Protein AF-0000000084985253 (afdb_homodimer)

Structure (mmCIF, N/CA/C/O backbone):
data_AF-0000000084985253-model_v1
#
loop_
_entity.id
_entity.type
_entity.pdbx_description
1 polymer 'Coat F domain protein'
#
loop_
_atom_site.group_PDB
_atom_site.id
_atom_site.type_symbol
_atom_site.label_atom_id
_atom_site.label_alt_id
_atom_site.label_comp_id
_atom_site.label_asym_id
_atom_site.label_entity_id
_atom_site.label_seq_id
_atom_site.pdbx_PDB_ins_code
_atom_site.Cartn_x
_atom_site.Cartn_y
_atom_site.Cartn_z
_atom_site.occupancy
_atom_site.B_iso_or_equiv
_atom_site.auth_seq_id
_atom_site.auth_comp_id
_atom_site.auth_asym_id
_atom_site.auth_atom_id
_atom_site.pdbx_PDB_model_num
ATOM 1 N N . MET A 1 1 ? 19.422 57.938 23.156 1 35.97 1 MET A N 1
ATOM 2 C CA . MET A 1 1 ? 18.281 57.531 22.3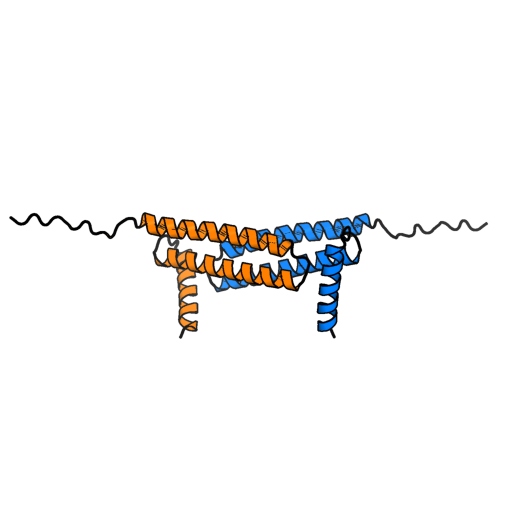44 1 35.97 1 MET A CA 1
ATOM 3 C C . MET A 1 1 ? 18.484 56.125 21.797 1 35.97 1 MET A C 1
ATOM 5 O O . MET A 1 1 ? 19.422 55.875 21.031 1 35.97 1 MET A O 1
ATOM 9 N N . GLN A 1 2 ? 18.203 55.094 22.656 1 39.53 2 GLN A N 1
ATOM 10 C CA . GLN A 1 2 ? 18.547 53.688 22.5 1 39.53 2 GLN A CA 1
ATOM 11 C C . GLN A 1 2 ? 17.844 53.094 21.281 1 39.53 2 GLN A C 1
ATOM 13 O O . GLN A 1 2 ? 16.625 53.188 21.141 1 39.53 2 GLN A O 1
ATOM 18 N N . ASN A 1 3 ? 18.453 53 20.109 1 44.59 3 ASN A N 1
ATOM 19 C CA . ASN A 1 3 ? 18.062 52.281 18.891 1 44.59 3 ASN A CA 1
ATOM 20 C C . ASN A 1 3 ? 17.625 50.875 19.188 1 44.59 3 ASN A C 1
ATOM 22 O O . ASN A 1 3 ? 18.438 50.031 19.562 1 44.59 3 ASN A O 1
ATOM 26 N N . THR A 1 4 ? 16.453 50.625 19.797 1 46.88 4 THR A N 1
ATOM 27 C CA . THR A 1 4 ? 15.836 49.312 19.922 1 46.88 4 THR A CA 1
ATOM 28 C C . THR A 1 4 ? 15.82 48.594 18.594 1 46.88 4 THR A C 1
ATOM 30 O O . THR A 1 4 ? 15.164 49.062 17.641 1 46.88 4 THR A O 1
ATOM 33 N N . ILE A 1 5 ? 16.938 48.094 18.109 1 48.19 5 ILE A N 1
ATOM 34 C CA . ILE A 1 5 ? 16.938 47.25 16.938 1 48.19 5 ILE A CA 1
ATOM 35 C C . ILE A 1 5 ? 15.844 46.188 17.078 1 48.19 5 ILE A C 1
ATOM 37 O O . ILE A 1 5 ? 15.797 45.469 18.078 1 48.19 5 ILE A O 1
ATOM 41 N N . PRO A 1 6 ? 14.648 46.469 16.547 1 52.94 6 PRO A N 1
ATOM 42 C CA . PRO A 1 6 ? 13.68 45.375 16.609 1 52.94 6 PRO A CA 1
ATOM 43 C C . PRO A 1 6 ? 14.305 44 16.359 1 52.94 6 PRO A C 1
ATOM 45 O O . PRO A 1 6 ? 15.125 43.844 15.453 1 52.94 6 PRO A O 1
ATOM 48 N N . VAL A 1 7 ? 14.648 43.25 17.375 1 47.91 7 VAL A N 1
ATOM 49 C CA . VAL A 1 7 ? 15.008 41.844 17.172 1 47.91 7 VAL A CA 1
ATOM 50 C C . VAL A 1 7 ? 14.133 41.219 16.078 1 47.91 7 VAL A C 1
ATOM 52 O O . VAL A 1 7 ? 12.906 41.375 16.109 1 47.91 7 VAL A O 1
ATOM 55 N N . PRO A 1 8 ? 14.664 41.219 14.875 1 44.72 8 PRO A N 1
ATOM 56 C CA . PRO A 1 8 ? 13.789 40.5 13.961 1 44.72 8 PRO A CA 1
ATOM 57 C C . PRO A 1 8 ? 13.188 39.25 14.609 1 44.72 8 PRO A C 1
ATOM 59 O O . PRO A 1 8 ? 13.891 38.5 15.305 1 44.72 8 PRO A O 1
ATOM 62 N N . ASN A 1 9 ? 12.039 39.344 15.305 1 39 9 ASN A N 1
ATOM 63 C CA . ASN A 1 9 ? 11.367 38.125 15.68 1 39 9 ASN A CA 1
ATOM 64 C C . ASN A 1 9 ? 11.734 36.969 14.742 1 39 9 ASN A C 1
ATOM 66 O O . ASN A 1 9 ? 11.453 37.031 13.547 1 39 9 ASN A O 1
ATOM 70 N N . ASN A 1 10 ? 12.898 36.375 14.758 1 39.44 10 ASN A N 1
ATOM 71 C CA . ASN A 1 10 ? 13.188 35.125 14.078 1 39.44 10 ASN A CA 1
ATOM 72 C C . ASN A 1 10 ? 11.953 34.219 14.008 1 39.44 10 ASN A C 1
ATOM 74 O O . ASN A 1 10 ? 11.812 33.281 14.805 1 39.44 10 ASN A O 1
ATOM 78 N N . ASN A 1 11 ? 10.727 34.625 14.43 1 42.47 11 ASN A N 1
ATOM 79 C CA . ASN A 1 11 ? 9.578 33.844 13.945 1 42.47 11 ASN A CA 1
ATOM 80 C C . ASN A 1 11 ? 9.82 33.312 12.539 1 42.47 11 ASN A C 1
ATOM 82 O O . ASN A 1 11 ? 9.547 34 11.555 1 42.47 11 ASN A O 1
ATOM 86 N N . SER A 1 12 ? 11.008 32.969 12.148 1 47.06 12 SER A N 1
ATOM 87 C CA . SER A 1 12 ? 11.5 32.469 10.875 1 47.06 12 SER A CA 1
ATOM 88 C C . SER A 1 12 ? 10.367 31.875 10.031 1 47.06 12 SER A C 1
ATOM 90 O O . SER A 1 12 ? 9.312 31.516 10.562 1 47.06 12 SER A O 1
ATOM 92 N N . MET A 1 13 ? 10.164 31.875 8.688 1 52.16 13 MET A N 1
ATOM 93 C CA . MET A 1 13 ? 9.172 31.828 7.625 1 52.16 13 MET A CA 1
ATOM 94 C C . MET A 1 13 ? 8.289 30.578 7.746 1 52.16 13 MET A C 1
ATOM 96 O O . MET A 1 13 ? 8.789 29.453 7.656 1 52.16 13 MET A O 1
ATOM 100 N N . PRO A 1 14 ? 7.156 30.625 8.555 1 58.16 14 PRO A N 1
ATOM 101 C CA . PRO A 1 14 ? 6.129 29.594 8.547 1 58.16 14 PRO A CA 1
ATOM 102 C C . PRO A 1 14 ? 6.129 28.766 7.266 1 58.16 14 PRO A C 1
ATOM 104 O O . PRO A 1 14 ? 5.844 27.562 7.297 1 58.16 14 PRO A O 1
ATOM 107 N N . PHE A 1 15 ? 6.637 29.453 6.254 1 63.34 15 PHE A N 1
ATOM 108 C CA . PHE A 1 15 ? 6.641 28.812 4.945 1 63.34 15 PHE A CA 1
ATOM 109 C C . PHE A 1 15 ? 7.668 27.688 4.895 1 63.34 15 PHE A C 1
ATOM 111 O O . PHE A 1 15 ? 7.449 26.656 4.246 1 63.34 15 PHE A O 1
ATOM 118 N N . ASP A 1 16 ? 8.734 27.953 5.852 1 83.94 16 ASP A N 1
ATOM 119 C CA . ASP A 1 16 ? 9.773 26.922 5.812 1 83.94 16 ASP A CA 1
ATOM 120 C C . ASP A 1 16 ? 9.305 25.641 6.5 1 83.94 16 ASP A C 1
ATOM 122 O O . ASP A 1 16 ? 9.508 24.547 5.98 1 83.94 16 ASP A O 1
ATOM 126 N N . ASP A 1 17 ? 8.586 25.891 7.613 1 88.62 17 ASP A N 1
ATOM 127 C CA . ASP A 1 17 ? 8.094 24.719 8.32 1 88.62 17 ASP A CA 1
ATOM 128 C C . ASP A 1 17 ? 7.039 23.984 7.492 1 88.62 17 ASP A C 1
ATOM 130 O O . ASP A 1 17 ? 7.023 22.75 7.449 1 88.62 17 ASP A O 1
ATOM 134 N N . ARG A 1 18 ? 6.215 24.812 6.91 1 89.38 18 ARG A N 1
ATOM 135 C CA . ARG A 1 18 ? 5.168 24.219 6.086 1 89.38 18 ARG A CA 1
ATOM 136 C C . ARG A 1 18 ? 5.762 23.469 4.902 1 89.38 18 ARG A C 1
ATOM 138 O O . ARG A 1 18 ? 5.305 22.375 4.559 1 89.38 18 ARG A O 1
ATOM 145 N N . GLU A 1 19 ? 6.754 24.156 4.34 1 93.5 19 GLU A N 1
ATOM 146 C CA . GLU A 1 19 ? 7.438 23.5 3.229 1 93.5 19 GLU A CA 1
ATOM 147 C C . GLU A 1 19 ? 8.109 22.203 3.68 1 93.5 19 GLU A C 1
ATOM 149 O O . GLU A 1 19 ? 8.078 21.203 2.963 1 93.5 19 GLU A O 1
ATOM 154 N N . MET A 1 20 ? 8.625 22.234 4.805 1 94.31 20 MET A N 1
ATOM 155 C CA . MET A 1 20 ? 9.297 21.047 5.34 1 94.31 20 MET A CA 1
ATOM 156 C C . MET A 1 20 ? 8.297 19.922 5.57 1 94.31 20 MET A C 1
ATOM 158 O O . MET A 1 20 ? 8.547 18.781 5.199 1 94.31 20 MET A O 1
ATOM 162 N N . LEU A 1 21 ? 7.16 20.25 6.184 1 95.19 21 LEU A N 1
ATOM 163 C CA . LEU A 1 21 ? 6.16 19.219 6.453 1 95.19 21 LEU A CA 1
ATOM 164 C C . LEU A 1 21 ? 5.52 18.734 5.16 1 95.19 21 LEU A C 1
ATOM 166 O O . LEU A 1 21 ? 5.199 17.547 5.027 1 95.19 21 LEU A O 1
ATOM 170 N N . ASN A 1 22 ? 5.465 19.625 4.184 1 94 22 ASN A N 1
ATOM 171 C CA . ASN A 1 22 ? 4.984 19.219 2.871 1 94 22 ASN A CA 1
ATOM 172 C C . ASN A 1 22 ? 5.957 18.25 2.195 1 94 22 ASN A C 1
ATOM 174 O O . ASN A 1 22 ? 5.535 17.266 1.587 1 94 22 ASN A O 1
ATOM 178 N N . ASP A 1 23 ? 7.227 18.562 2.352 1 96.38 23 ASP A N 1
ATOM 179 C CA . ASP A 1 23 ? 8.242 17.672 1.802 1 96.38 23 ASP A CA 1
ATOM 180 C C . ASP A 1 23 ? 8.188 16.297 2.482 1 96.38 23 ASP A C 1
ATOM 182 O O . ASP A 1 23 ? 8.336 15.266 1.825 1 96.38 23 ASP A O 1
ATOM 186 N N . ALA A 1 24 ? 8.008 16.312 3.738 1 96.75 24 ALA A N 1
ATOM 187 C CA . ALA A 1 24 ? 7.895 15.055 4.488 1 96.75 24 ALA A CA 1
ATOM 188 C C . ALA A 1 24 ? 6.68 14.25 4.035 1 96.75 24 ALA A C 1
ATOM 190 O O . ALA A 1 24 ? 6.77 13.039 3.85 1 96.75 24 ALA A O 1
ATOM 191 N N . LEU A 1 25 ? 5.574 14.945 3.816 1 96.5 25 LEU A N 1
ATOM 192 C CA . LEU A 1 25 ? 4.34 14.297 3.395 1 96.5 25 LEU A CA 1
ATOM 193 C C . LEU A 1 25 ? 4.508 13.656 2.018 1 96.5 25 LEU A C 1
ATOM 195 O O . LEU A 1 25 ? 4.129 12.5 1.814 1 96.5 25 LEU A O 1
ATOM 199 N N . ILE A 1 26 ? 5.133 14.352 1.083 1 96.69 26 ILE A N 1
ATOM 200 C CA . ILE A 1 26 ? 5.371 13.852 -0.267 1 96.69 26 ILE A CA 1
ATOM 201 C C . ILE A 1 26 ? 6.324 12.664 -0.218 1 96.69 26 ILE A C 1
ATOM 203 O O . ILE A 1 26 ? 6.09 11.648 -0.875 1 96.69 26 ILE A O 1
ATOM 207 N N . SER A 1 27 ? 7.344 12.812 0.604 1 97.88 27 SER A N 1
ATOM 208 C CA . SER A 1 27 ? 8.297 11.719 0.763 1 97.88 27 SER A CA 1
ATOM 209 C C . SER A 1 27 ? 7.617 10.469 1.312 1 97.88 27 SER A C 1
ATOM 211 O O . SER A 1 27 ? 7.855 9.359 0.828 1 97.88 27 SER A O 1
ATOM 213 N N . GLN A 1 28 ? 6.785 10.68 2.289 1 97.94 28 GLN A N 1
ATOM 214 C CA . GLN A 1 28 ? 6.09 9.547 2.881 1 97.94 28 GLN A CA 1
ATOM 215 C C . GLN A 1 28 ? 5.145 8.898 1.873 1 97.94 28 GLN A C 1
ATOM 217 O O . GLN A 1 28 ? 5.047 7.668 1.806 1 97.94 28 GLN A O 1
ATOM 222 N N . LYS A 1 29 ? 4.457 9.672 1.072 1 97.69 29 LYS A N 1
ATOM 223 C CA . LYS A 1 29 ? 3.609 9.125 0.014 1 97.69 29 LYS A CA 1
ATOM 224 C C . LYS A 1 29 ? 4.422 8.281 -0.961 1 97.69 29 LYS A C 1
ATOM 226 O O . LYS A 1 29 ? 3.988 7.203 -1.369 1 97.69 29 LYS A O 1
ATOM 231 N N . GLN A 1 30 ? 5.559 8.766 -1.305 1 97.69 30 GLN A N 1
ATOM 232 C CA . GLN A 1 30 ? 6.438 8.008 -2.189 1 97.69 30 GLN A CA 1
ATOM 233 C C . GLN A 1 30 ? 6.891 6.707 -1.534 1 97.69 30 GLN A C 1
ATOM 235 O O . GLN A 1 30 ? 6.898 5.652 -2.176 1 97.69 30 GLN A O 1
ATOM 240 N N . LEU A 1 31 ? 7.293 6.758 -0.298 1 98.19 31 LEU A N 1
ATOM 241 C CA . LEU A 1 31 ? 7.727 5.566 0.421 1 98.19 31 LEU A CA 1
ATOM 242 C C . LEU A 1 31 ? 6.609 4.535 0.493 1 98.19 31 LEU A C 1
ATOM 244 O O . LEU A 1 31 ? 6.848 3.338 0.309 1 98.19 31 LEU A O 1
ATOM 248 N N . THR A 1 32 ? 5.301 4.988 0.808 1 98.44 32 THR A N 1
ATOM 249 C CA . THR A 1 32 ? 4.188 4.043 0.862 1 98.44 32 THR A CA 1
ATOM 250 C C . THR A 1 32 ? 3.965 3.395 -0.5 1 98.44 32 THR A C 1
ATOM 252 O O . THR A 1 32 ? 3.672 2.199 -0.583 1 98.44 32 THR A O 1
ATOM 255 N N . SER A 1 33 ? 4.148 4.137 -1.575 1 98.25 33 SER A N 1
ATOM 256 C CA . SER A 1 33 ? 4.039 3.574 -2.916 1 98.25 33 SER A CA 1
ATOM 257 C C . SER A 1 33 ? 5.121 2.533 -3.172 1 98.25 33 SER A C 1
ATOM 259 O O . SER A 1 33 ? 4.836 1.444 -3.676 1 98.25 33 SER A O 1
ATOM 261 N N . ASP A 1 34 ? 6.359 2.867 -2.809 1 98.19 34 ASP A N 1
ATOM 262 C CA . ASP A 1 34 ? 7.484 1.958 -3.006 1 98.19 34 ASP A CA 1
ATOM 263 C C . ASP A 1 34 ? 7.289 0.663 -2.221 1 98.19 34 ASP A C 1
ATOM 265 O O . ASP A 1 34 ? 7.441 -0.431 -2.77 1 98.19 34 ASP A O 1
ATOM 269 N N . TYR A 1 35 ? 6.949 0.809 -0.994 1 98.06 35 TYR A N 1
ATOM 270 C CA . TYR A 1 35 ? 6.816 -0.381 -0.16 1 98.06 35 TYR A CA 1
ATOM 271 C C . TYR A 1 35 ? 5.578 -1.182 -0.55 1 98.06 35 TYR A C 1
ATOM 273 O O . TYR A 1 35 ? 5.57 -2.41 -0.447 1 98.06 35 TYR A O 1
ATOM 281 N N . ASN A 1 36 ? 4.484 -0.528 -1.009 1 98.56 36 ASN A N 1
ATOM 282 C CA . ASN A 1 36 ? 3.354 -1.259 -1.572 1 98.56 36 ASN A CA 1
ATOM 283 C C . ASN A 1 36 ? 3.789 -2.16 -2.725 1 98.56 36 ASN A C 1
ATOM 285 O O . ASN A 1 36 ? 3.355 -3.311 -2.816 1 98.56 36 ASN A O 1
ATOM 289 N N . ALA A 1 37 ? 4.688 -1.643 -3.623 1 97.5 37 ALA A N 1
ATOM 290 C CA . ALA A 1 37 ? 5.215 -2.428 -4.738 1 97.5 37 ALA A CA 1
ATOM 291 C C . ALA A 1 37 ? 6.043 -3.604 -4.234 1 97.5 37 ALA A C 1
ATOM 293 O O . ALA A 1 37 ? 5.945 -4.715 -4.762 1 97.5 37 ALA A O 1
ATOM 294 N N . HIS A 1 38 ? 6.836 -3.365 -3.203 1 97.25 38 HIS A N 1
ATOM 295 C CA . HIS A 1 38 ? 7.652 -4.434 -2.641 1 97.25 38 H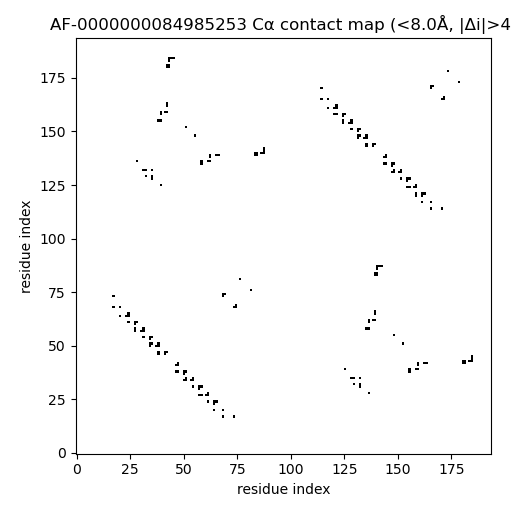IS A CA 1
ATOM 296 C C . HIS A 1 38 ? 6.785 -5.531 -2.037 1 97.25 38 HIS A C 1
ATOM 298 O O . HIS A 1 38 ? 7.098 -6.719 -2.166 1 97.25 38 HIS A O 1
ATOM 304 N N . VAL A 1 39 ? 5.719 -5.145 -1.373 1 97.62 39 VAL A N 1
ATOM 305 C CA . VAL A 1 39 ? 4.781 -6.133 -0.847 1 97.62 39 VAL A CA 1
ATOM 306 C C . VAL A 1 39 ? 4.219 -6.973 -1.992 1 97.62 39 VAL A C 1
ATOM 308 O O . VAL A 1 39 ? 4.223 -8.203 -1.926 1 97.62 39 VAL A O 1
ATOM 311 N N . ASN A 1 40 ? 3.869 -6.324 -3.07 1 96.38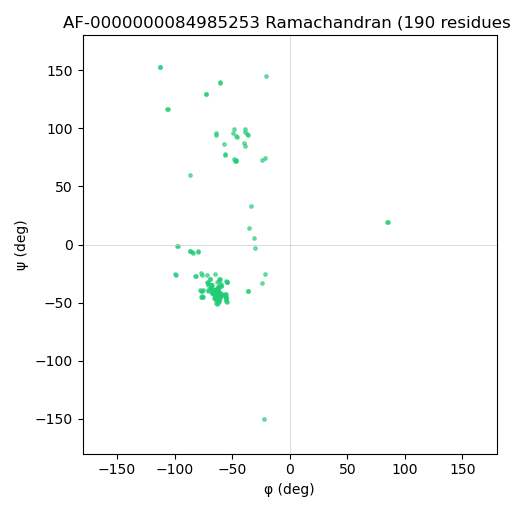 40 ASN A N 1
ATOM 312 C CA . ASN A 1 40 ? 3.305 -7.008 -4.23 1 96.38 40 ASN A CA 1
ATOM 313 C C . ASN A 1 40 ? 4.277 -8.031 -4.809 1 96.38 40 ASN A C 1
ATOM 315 O O . ASN A 1 40 ? 3.859 -9.047 -5.355 1 96.38 40 ASN A O 1
ATOM 319 N N . GLU A 1 41 ? 5.559 -7.793 -4.672 1 92.75 41 GLU A N 1
ATOM 320 C CA . GLU A 1 41 ? 6.578 -8.617 -5.312 1 92.75 41 GLU A CA 1
ATOM 321 C C . GLU A 1 41 ? 7.133 -9.664 -4.344 1 92.75 41 GLU A C 1
ATOM 323 O O . GLU A 1 41 ? 7.98 -10.469 -4.719 1 92.75 41 GLU A O 1
ATOM 328 N N . SER A 1 42 ? 6.668 -9.641 -3.16 1 92.38 42 SER A N 1
ATOM 329 C CA . SER A 1 42 ? 7.188 -10.555 -2.15 1 92.38 42 SER A CA 1
ATOM 330 C C . SER A 1 42 ? 6.719 -11.984 -2.406 1 92.38 42 SER A C 1
ATOM 332 O O . SER A 1 42 ? 5.516 -12.242 -2.469 1 92.38 42 SER A O 1
ATOM 334 N N . ALA A 1 43 ? 7.664 -12.922 -2.408 1 85.81 43 ALA A N 1
ATOM 335 C CA . ALA A 1 43 ? 7.371 -14.297 -2.824 1 85.81 43 ALA A CA 1
ATOM 336 C C . ALA A 1 43 ? 7.152 -15.203 -1.616 1 85.81 43 ALA A C 1
ATOM 338 O O . ALA A 1 43 ? 6.449 -16.203 -1.709 1 85.81 43 ALA A O 1
ATOM 339 N N . THR A 1 44 ? 7.738 -14.859 -0.461 1 87.81 44 THR A N 1
ATOM 340 C CA . THR A 1 44 ? 7.598 -15.695 0.728 1 87.81 44 THR A CA 1
ATOM 341 C C . THR A 1 44 ? 6.777 -14.977 1.798 1 87.81 44 THR A C 1
ATOM 343 O O . THR A 1 44 ? 6.777 -13.742 1.862 1 87.81 44 THR A O 1
ATOM 346 N N . PRO A 1 45 ? 6.098 -15.773 2.65 1 89.75 45 PRO A N 1
ATOM 347 C CA . PRO A 1 45 ? 5.309 -15.156 3.721 1 89.75 45 PRO A CA 1
ATOM 348 C C . PRO A 1 45 ? 6.16 -14.305 4.664 1 89.75 45 PRO A C 1
ATOM 350 O O . PRO A 1 45 ? 5.695 -13.273 5.156 1 89.75 45 PRO A O 1
ATOM 353 N N . GLU A 1 46 ? 7.344 -14.711 4.883 1 91.75 46 GLU A N 1
ATOM 354 C CA . GLU A 1 46 ? 8.219 -13.969 5.785 1 91.75 46 GLU A CA 1
ATOM 355 C C . GLU A 1 46 ? 8.523 -12.578 5.23 1 91.75 46 GLU A C 1
ATOM 357 O O . GLU A 1 46 ? 8.398 -11.578 5.941 1 91.75 46 GLU A O 1
ATOM 362 N N . VAL A 1 47 ? 8.945 -12.539 3.939 1 93.38 47 VAL A N 1
ATOM 363 C CA . VAL A 1 47 ? 9.281 -11.273 3.287 1 93.38 47 VAL A CA 1
ATOM 364 C C . VAL A 1 47 ? 8.023 -10.43 3.127 1 93.38 47 VAL A C 1
ATOM 366 O O . VAL A 1 47 ? 8.055 -9.219 3.365 1 93.38 47 VAL A O 1
ATOM 369 N N . LEU A 1 48 ? 6.934 -11.109 2.764 1 94.44 48 LEU A N 1
ATOM 370 C CA . LEU A 1 48 ? 5.645 -10.438 2.648 1 94.44 48 LEU A CA 1
ATOM 371 C C . LEU A 1 48 ? 5.281 -9.727 3.949 1 94.44 48 LEU A C 1
ATOM 373 O O . LEU A 1 48 ? 5 -8.523 3.951 1 94.44 48 LEU A O 1
ATOM 377 N N . ASN A 1 49 ? 5.391 -10.391 5 1 95.94 49 ASN A N 1
ATOM 378 C CA . ASN A 1 49 ? 4.992 -9.852 6.297 1 95.94 49 ASN A CA 1
ATOM 379 C C . ASN A 1 49 ? 5.914 -8.719 6.738 1 95.94 49 ASN A C 1
ATOM 381 O O . ASN A 1 49 ? 5.465 -7.746 7.344 1 95.94 49 ASN A O 1
ATOM 385 N N . GLU A 1 50 ? 7.176 -8.844 6.461 1 97.44 50 GLU A N 1
ATOM 386 C CA . GLU A 1 50 ? 8.125 -7.789 6.809 1 97.44 50 GLU A CA 1
ATOM 387 C C . GLU A 1 50 ? 7.809 -6.492 6.074 1 97.44 50 GLU A C 1
ATOM 389 O O . GLU A 1 50 ? 7.719 -5.43 6.691 1 97.44 50 GLU A O 1
ATOM 394 N N . PHE A 1 51 ? 7.625 -6.625 4.777 1 97.62 51 PHE A N 1
ATOM 395 C CA . PHE A 1 51 ? 7.348 -5.43 3.994 1 97.62 51 PHE A CA 1
ATOM 396 C C . PHE A 1 51 ? 5.977 -4.859 4.34 1 97.62 51 PHE A C 1
ATOM 398 O O . PHE A 1 51 ? 5.781 -3.645 4.332 1 97.62 51 PHE A O 1
ATOM 405 N N . MET A 1 52 ? 5.016 -5.738 4.633 1 98.06 52 MET A N 1
ATOM 406 C CA . MET A 1 52 ? 3.707 -5.258 5.062 1 98.06 52 MET A CA 1
ATOM 407 C C . MET A 1 52 ? 3.82 -4.461 6.355 1 98.06 52 MET A C 1
ATOM 409 O O . MET A 1 52 ? 3.162 -3.43 6.516 1 98.06 52 MET A O 1
ATOM 413 N N . ALA A 1 53 ? 4.613 -4.891 7.27 1 97.94 53 ALA A N 1
ATOM 414 C CA . ALA A 1 53 ? 4.824 -4.176 8.523 1 97.94 53 ALA A CA 1
ATOM 415 C C . ALA A 1 53 ? 5.438 -2.801 8.273 1 97.94 53 ALA A C 1
ATOM 417 O O . ALA A 1 53 ? 5 -1.806 8.859 1 97.94 53 ALA A O 1
ATOM 418 N N . ILE A 1 54 ? 6.434 -2.75 7.398 1 98.44 54 ILE A N 1
ATOM 419 C CA . ILE A 1 54 ? 7.09 -1.489 7.07 1 98.44 54 ILE A CA 1
ATOM 420 C C . ILE A 1 54 ? 6.098 -0.554 6.383 1 98.44 54 ILE A C 1
ATOM 422 O O . ILE A 1 54 ? 6.02 0.632 6.715 1 98.44 54 ILE A O 1
ATOM 426 N N . LEU A 1 55 ? 5.32 -1.087 5.406 1 98.56 55 LEU A N 1
ATOM 427 C CA . LEU A 1 55 ? 4.297 -0.303 4.719 1 98.56 55 LEU A CA 1
ATOM 428 C C . LEU A 1 55 ? 3.316 0.305 5.715 1 98.56 55 LEU A C 1
ATOM 430 O O . LEU A 1 55 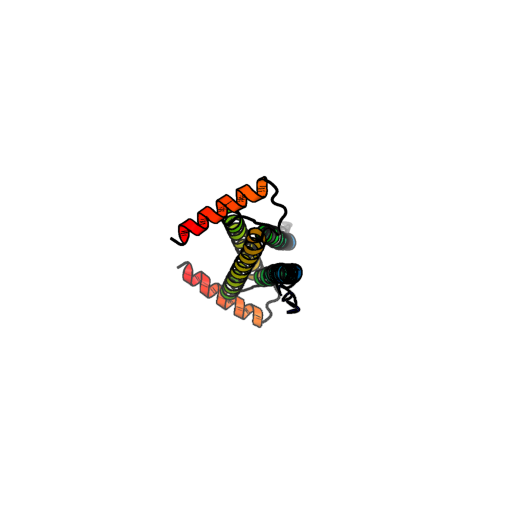? 3.01 1.497 5.641 1 98.56 55 LEU A O 1
ATOM 434 N N . ASN A 1 56 ? 2.857 -0.489 6.68 1 98.25 56 ASN A N 1
ATOM 435 C CA . ASN A 1 56 ? 1.933 -0.007 7.699 1 98.25 56 ASN A CA 1
ATOM 436 C C . ASN A 1 56 ? 2.561 1.095 8.547 1 98.25 56 ASN A C 1
ATOM 438 O O . ASN A 1 56 ? 1.902 2.084 8.875 1 98.25 56 ASN A O 1
ATOM 442 N N . GLU A 1 57 ? 3.822 0.937 8.875 1 98.31 57 GLU A N 1
ATOM 443 C CA . GLU A 1 57 ? 4.539 1.955 9.641 1 98.31 57 GLU A CA 1
ATOM 444 C C . GLU A 1 57 ? 4.633 3.264 8.859 1 98.31 57 GLU A C 1
ATOM 446 O O . GLU A 1 57 ? 4.414 4.34 9.414 1 98.31 57 GLU A O 1
ATOM 451 N N . GLU A 1 58 ? 4.965 3.141 7.57 1 98.5 58 GLU A N 1
ATOM 452 C CA . GLU A 1 58 ? 5.074 4.336 6.738 1 98.5 58 GLU A CA 1
ATOM 453 C C . GLU A 1 58 ? 3.732 5.055 6.633 1 98.5 58 GLU A C 1
ATOM 455 O O . GLU A 1 58 ? 3.684 6.289 6.625 1 98.5 58 GLU A O 1
ATOM 460 N N . HIS A 1 59 ? 2.611 4.312 6.551 1 98.06 59 HIS A N 1
ATOM 461 C CA . HIS A 1 59 ? 1.287 4.922 6.523 1 98.06 59 HIS A CA 1
ATOM 462 C C . HIS A 1 59 ? 0.989 5.652 7.828 1 98.06 59 HIS A C 1
ATOM 464 O O . HIS A 1 59 ? 0.416 6.742 7.816 1 98.06 59 HIS A O 1
ATOM 470 N N . GLN A 1 60 ? 1.423 5.07 8.961 1 97.56 60 GLN A N 1
ATOM 471 C CA . GLN A 1 60 ? 1.213 5.719 10.25 1 97.56 60 GLN A CA 1
ATOM 472 C C . GLN A 1 60 ? 2.01 7.02 10.352 1 97.56 60 GLN A C 1
ATOM 474 O O . GLN A 1 60 ? 1.494 8.031 10.82 1 97.56 60 GLN A O 1
ATOM 479 N N . ILE A 1 61 ? 3.264 7 9.883 1 97.88 61 ILE A N 1
ATOM 480 C CA . ILE A 1 61 ? 4.098 8.195 9.906 1 97.88 61 ILE A CA 1
ATOM 481 C C . ILE A 1 61 ? 3.48 9.273 9.016 1 97.88 61 ILE A C 1
ATOM 483 O O . ILE A 1 61 ? 3.418 10.445 9.398 1 97.88 61 ILE A O 1
ATOM 487 N N . GLN A 1 62 ? 3.012 8.867 7.812 1 97.44 62 GLN A N 1
ATOM 488 C CA . GLN A 1 62 ? 2.338 9.797 6.906 1 97.44 62 GLN A CA 1
ATOM 489 C C . GLN A 1 62 ? 1.137 10.453 7.582 1 97.44 62 GLN A C 1
ATOM 491 O O . GLN A 1 62 ? 0.952 11.664 7.492 1 97.44 62 GLN A O 1
ATOM 496 N N . HIS A 1 63 ? 0.369 9.695 8.266 1 96.25 63 HIS A N 1
ATOM 497 C CA . HIS A 1 63 ? -0.818 10.203 8.938 1 96.25 63 HIS A CA 1
ATOM 498 C C . HIS A 1 63 ? -0.442 11.172 10.055 1 96.25 63 HIS A C 1
ATOM 500 O O . HIS A 1 63 ? -1.089 12.203 10.234 1 96.25 63 HIS A O 1
ATOM 506 N N . ASP A 1 64 ? 0.598 10.875 10.789 1 96.19 64 ASP A N 1
ATOM 507 C CA . ASP A 1 64 ? 1.076 11.75 11.852 1 96.19 64 ASP A CA 1
ATOM 508 C C . ASP A 1 64 ? 1.508 13.109 11.305 1 96.19 64 ASP A C 1
ATOM 510 O O . ASP A 1 64 ? 1.226 14.141 11.906 1 96.19 64 ASP A O 1
ATOM 514 N N . VAL A 1 65 ? 2.236 13.07 10.172 1 95.88 65 VAL A N 1
ATOM 515 C CA . VAL A 1 65 ? 2.662 14.305 9.516 1 95.88 65 VAL A CA 1
ATOM 516 C C . VAL A 1 65 ? 1.44 15.117 9.102 1 95.88 65 VAL A C 1
ATOM 518 O O . VAL A 1 65 ? 1.382 16.328 9.336 1 95.88 65 VAL A O 1
ATOM 521 N N . PHE A 1 66 ? 0.473 14.43 8.547 1 93.88 66 PHE A N 1
ATOM 522 C CA . PHE A 1 66 ? -0.76 15.078 8.117 1 93.88 66 PHE A CA 1
ATOM 523 C C . PHE A 1 66 ? -1.47 15.734 9.297 1 93.88 66 PHE A C 1
ATOM 525 O O . PHE A 1 66 ? -1.873 16.891 9.219 1 93.88 66 PHE A O 1
ATOM 532 N N . LEU A 1 67 ? -1.59 15.062 10.406 1 92.12 67 LEU A N 1
ATOM 533 C CA . LEU A 1 67 ? -2.26 15.578 11.602 1 92.12 67 LEU A CA 1
ATOM 534 C C . LEU A 1 67 ? -1.527 16.797 12.148 1 92.12 67 LEU A C 1
ATOM 536 O O . LEU A 1 67 ? -2.158 17.734 12.633 1 92.12 67 LEU A O 1
ATOM 540 N N . GLU A 1 68 ? -0.217 16.75 12.102 1 93.31 68 GLU A N 1
ATOM 541 C CA . GLU A 1 68 ? 0.569 17.891 12.539 1 93.31 68 GLU A CA 1
ATOM 542 C C . GLU A 1 68 ? 0.267 19.125 11.695 1 93.31 68 GLU A C 1
ATOM 544 O O . GLU A 1 68 ? 0.121 20.234 12.227 1 93.31 68 GLU A O 1
ATOM 549 N N . MET A 1 69 ? 0.154 18.984 10.398 1 92.88 69 MET A N 1
ATOM 550 C CA . MET A 1 69 ? -0.152 20.078 9.5 1 92.88 69 MET A CA 1
ATOM 551 C C . MET A 1 69 ? -1.56 20.609 9.75 1 92.88 69 MET A C 1
ATOM 553 O O . MET A 1 69 ? -1.783 21.828 9.727 1 92.88 69 MET A O 1
ATOM 557 N N . GLN A 1 70 ? -2.438 19.672 10 1 87.56 70 GLN A N 1
ATOM 558 C CA . GLN A 1 70 ? -3.801 20.078 10.336 1 87.56 70 GLN A CA 1
ATOM 559 C C . GLN A 1 70 ? -3.836 20.891 11.625 1 87.56 70 GLN A C 1
ATOM 561 O O . GLN A 1 70 ? -4.512 21.906 11.695 1 87.56 70 GLN A O 1
ATOM 566 N N . LYS A 1 71 ? -3.182 20.375 12.609 1 88.69 71 LYS A N 1
ATOM 567 C CA . LYS A 1 71 ? -3.098 21.047 13.914 1 88.69 71 LYS A CA 1
ATOM 568 C C . LYS A 1 71 ? -2.57 22.469 13.773 1 88.69 71 LYS A C 1
ATOM 570 O O . LYS A 1 71 ? -2.994 23.359 14.5 1 88.69 71 LYS A O 1
ATOM 575 N N . ARG A 1 72 ? -1.728 22.703 12.828 1 89 72 ARG A N 1
ATOM 576 C CA . ARG A 1 72 ? -1.109 24 12.609 1 89 72 ARG A CA 1
ATOM 577 C C . ARG A 1 72 ? -1.991 24.891 11.734 1 89 72 ARG A C 1
ATOM 579 O O . ARG A 1 72 ? -1.632 26.031 11.43 1 89 72 ARG A O 1
ATOM 586 N N . GLY A 1 73 ? -3.057 24.359 11.234 1 86.75 73 GLY A N 1
ATOM 587 C CA . GLY A 1 73 ? -4.055 25.141 10.531 1 86.75 73 GLY A CA 1
ATOM 588 C C . GLY A 1 73 ? -3.725 25.344 9.062 1 86.75 73 GLY A C 1
ATOM 589 O O . GLY A 1 73 ? -4.168 26.312 8.445 1 86.75 73 GLY A O 1
ATOM 590 N N . TRP A 1 74 ? -2.881 24.562 8.492 1 84.25 74 TRP A N 1
ATOM 591 C CA . TRP A 1 74 ? -2.406 24.766 7.129 1 84.25 74 TRP A CA 1
ATOM 592 C C . TRP A 1 74 ? -3.377 24.156 6.121 1 84.25 74 TRP A C 1
ATOM 594 O O . TRP A 1 74 ? -3.158 24.25 4.91 1 84.25 74 TRP A O 1
ATOM 604 N N . TYR A 1 75 ? -4.383 23.438 6.633 1 79.56 75 TYR A N 1
ATOM 605 C CA . TYR A 1 75 ? -5.41 22.906 5.746 1 79.56 75 TYR A CA 1
ATOM 606 C C . TYR A 1 75 ? -6.711 23.688 5.891 1 79.56 75 TYR A C 1
ATOM 608 O O . TYR A 1 75 ? -7.043 24.156 6.984 1 79.56 75 TYR A O 1
ATOM 616 N N . GLN A 1 76 ? -7.172 24.391 4.793 1 66.88 76 GLN A N 1
ATOM 617 C CA . GLN A 1 76 ? -8.438 25.125 4.82 1 66.88 76 GLN A CA 1
ATOM 618 C C . GLN A 1 76 ? -9.562 24.266 5.371 1 66.88 76 GLN A C 1
ATOM 620 O O . GLN A 1 76 ? -9.734 23.109 4.945 1 66.88 76 GLN A O 1
ATOM 625 N N . THR A 1 77 ? -9.977 24.375 6.648 1 58.47 77 THR A N 1
ATOM 626 C CA . THR A 1 77 ? -10.984 23.641 7.414 1 58.47 77 THR A CA 1
ATOM 627 C C . THR A 1 77 ? -12.344 23.719 6.73 1 58.47 77 THR A C 1
ATOM 629 O O . THR A 1 77 ? -12.812 24.797 6.387 1 58.47 77 THR A O 1
ATOM 632 N N . THR A 1 78 ? -12.484 22.922 5.668 1 57.41 78 THR A N 1
ATOM 633 C CA . THR A 1 78 ? -13.922 22.859 5.426 1 57.41 78 THR A CA 1
ATOM 634 C C . THR A 1 78 ? -14.648 22.266 6.625 1 57.41 78 THR A C 1
ATOM 636 O O . THR A 1 78 ? -14.055 21.547 7.426 1 57.41 78 THR A O 1
ATOM 639 N N . PRO A 1 79 ? -15.805 22.844 6.984 1 56.44 79 PRO A N 1
ATOM 640 C CA . PRO A 1 79 ? -16.562 22.344 8.133 1 56.44 79 PRO A CA 1
ATOM 641 C C . PRO A 1 79 ? -16.5 20.828 8.273 1 56.44 79 PRO A C 1
ATOM 643 O O . PRO A 1 79 ? -16.469 20.297 9.391 1 56.44 79 PRO A O 1
ATOM 646 N N . ALA A 1 80 ? -16.578 20.25 7.203 1 56.69 80 ALA A N 1
ATOM 647 C CA . ALA A 1 80 ? -16.625 18.797 7.207 1 56.69 80 ALA A CA 1
ATOM 648 C C . ALA A 1 80 ? -15.297 18.203 7.664 1 56.69 80 ALA A C 1
ATOM 650 O O . ALA A 1 80 ? -15.266 17.203 8.391 1 56.69 80 ALA A O 1
ATOM 651 N N . GLU A 1 81 ? -14.203 18.766 7.363 1 57.16 81 GLU A N 1
ATOM 652 C CA . GLU A 1 81 ? -12.859 18.344 7.766 1 57.16 81 GLU A CA 1
ATOM 653 C C . GLU A 1 81 ? -12.625 18.594 9.25 1 57.16 81 GLU A C 1
ATOM 655 O O . GLU A 1 81 ? -12.008 17.781 9.938 1 57.16 81 GLU A O 1
ATOM 660 N N . GLN A 1 82 ? -13.133 19.703 9.68 1 56.62 82 GLN A N 1
ATOM 661 C CA . GLN A 1 82 ? -12.992 20.062 11.086 1 56.62 82 GLN A CA 1
ATOM 662 C C . GLN A 1 82 ? -13.711 19.047 11.977 1 56.62 82 GLN A C 1
ATOM 664 O O . GLN A 1 82 ? -13.211 18.672 13.039 1 56.62 82 GLN A O 1
ATOM 669 N N . THR A 1 83 ? -14.797 18.672 11.531 1 58.06 83 THR A N 1
ATOM 670 C CA . THR A 1 83 ? -15.562 17.719 12.328 1 58.06 83 THR A CA 1
ATOM 671 C C . THR A 1 83 ? -14.82 16.391 12.422 1 58.06 83 THR A C 1
ATOM 673 O O . THR A 1 83 ? -14.773 15.773 13.492 1 58.06 83 THR A O 1
ATOM 676 N N . LYS A 1 84 ? -14.281 16.031 11.391 1 58.59 84 LYS A N 1
ATOM 677 C CA . LYS A 1 84 ? -13.562 14.758 11.352 1 58.59 84 LYS A CA 1
ATOM 678 C C . LYS A 1 84 ? -12.305 14.812 12.203 1 58.59 84 LYS A C 1
ATOM 680 O O . LYS A 1 84 ? -11.961 13.844 12.891 1 58.59 84 LYS A O 1
ATOM 685 N N . ILE A 1 85 ? -11.633 15.859 12.227 1 58.22 85 ILE A N 1
ATOM 686 C CA . ILE A 1 85 ? -10.43 16.094 13.023 1 58.22 85 ILE A CA 1
ATOM 687 C C . ILE A 1 85 ? -10.781 16.062 14.508 1 58.22 85 ILE A C 1
ATOM 689 O O . ILE A 1 85 ? -10.07 15.438 15.305 1 58.22 85 ILE A O 1
ATOM 693 N N . ASN A 1 86 ? -11.773 16.719 14.82 1 59.16 86 ASN A N 1
ATOM 694 C CA . ASN A 1 86 ? -12.211 16.75 16.219 1 59.16 86 ASN A CA 1
ATOM 695 C C . ASN A 1 86 ? -12.578 15.367 16.719 1 59.16 86 ASN A C 1
ATOM 697 O O . ASN A 1 86 ? -12.281 15.016 17.859 1 59.16 86 ASN A O 1
ATOM 701 N N . GLU A 1 87 ? -13.102 14.617 15.922 1 60.03 87 GLU A N 1
ATOM 702 C CA . GLU A 1 87 ? -13.484 13.258 16.312 1 60.03 87 GLU A CA 1
ATOM 703 C C . GLU A 1 87 ? -12.258 12.375 16.5 1 60.03 87 GLU A C 1
ATOM 705 O O . GLU A 1 87 ? -12.219 11.555 17.422 1 60.03 87 GLU A O 1
ATOM 710 N N . THR A 1 88 ? -11.281 12.617 15.711 1 57.28 88 THR A N 1
ATOM 711 C CA . THR A 1 88 ? -10.062 11.812 15.773 1 57.28 88 THR A CA 1
ATOM 712 C C . THR A 1 88 ? -9.227 12.195 16.984 1 57.28 88 THR A C 1
ATOM 714 O O . THR A 1 88 ? -8.68 11.328 17.672 1 57.28 88 THR A O 1
ATOM 717 N N . LYS A 1 89 ? -9.062 13.508 17.234 1 58.5 89 LYS A N 1
ATOM 718 C CA . LYS A 1 89 ? -8.344 14.008 18.406 1 58.5 89 LYS A CA 1
ATOM 719 C C . LYS A 1 89 ? -8.938 13.453 19.703 1 58.5 89 LYS A C 1
ATOM 721 O O . LYS A 1 89 ? -8.211 13.07 20.609 1 58.5 89 LYS A O 1
ATOM 726 N N . ASN A 1 90 ? -10.141 13.492 19.766 1 58.03 90 ASN A N 1
ATOM 727 C CA . ASN A 1 90 ? -10.812 12.984 20.953 1 58.03 90 ASN A CA 1
ATOM 728 C C . ASN A 1 90 ? -10.578 11.492 21.141 1 58.03 90 ASN A C 1
ATOM 730 O O . ASN A 1 90 ? -10.422 11.016 22.266 1 58.03 90 ASN A O 1
ATOM 734 N N . LYS A 1 91 ? -10.477 10.961 20.156 1 55.19 91 LYS A N 1
ATOM 735 C CA . LYS A 1 91 ? -10.289 9.516 20.266 1 55.19 91 LYS A CA 1
ATOM 736 C C . LYS A 1 91 ? -8.859 9.172 20.672 1 55.19 91 LYS A C 1
ATOM 738 O O . LYS A 1 91 ? -8.633 8.227 21.422 1 55.19 91 LYS A O 1
ATOM 743 N N . PHE A 1 92 ? -7.852 9.789 20.219 1 52.53 92 PHE A N 1
ATOM 744 C CA . PHE A 1 92 ? -6.469 9.555 20.609 1 52.53 92 PHE A CA 1
ATOM 745 C C . PHE A 1 92 ? -6.184 10.156 21.969 1 52.53 92 PHE A C 1
ATOM 747 O O . PHE A 1 92 ? -5.395 9.609 22.75 1 52.53 92 PHE A O 1
ATOM 754 N N . SER A 1 93 ? -6.594 11.25 22.156 1 51.75 93 SER A N 1
ATOM 755 C CA . SER A 1 93 ? -6.418 11.828 23.484 1 51.75 93 SER A CA 1
ATOM 756 C C . SER A 1 93 ? -6.988 10.914 24.562 1 51.75 93 SER A C 1
ATOM 758 O O . SER A 1 93 ? -6.48 10.867 25.688 1 51.75 93 SER A O 1
ATOM 760 N N . GLY A 1 94 ? -8 10.242 24.188 1 51.56 94 GLY A N 1
ATOM 761 C CA . GLY A 1 94 ? -8.57 9.359 25.188 1 51.56 94 GLY A CA 1
ATOM 762 C C . GLY A 1 94 ? -7.758 8.094 25.391 1 51.56 94 GLY A C 1
ATOM 763 O O . GLY A 1 94 ? -7.879 7.43 26.422 1 51.56 94 GLY A O 1
ATOM 764 N N . GLN A 1 95 ? -7.062 7.734 24.375 1 47 95 GLN A N 1
ATOM 765 C CA . GLN A 1 95 ? -6.262 6.523 24.547 1 47 95 GLN A CA 1
ATOM 766 C C . GLN A 1 95 ? -4.949 6.832 25.266 1 47 95 GLN A C 1
ATOM 768 O O . GLN A 1 95 ? -4.312 5.938 25.812 1 47 95 GLN A O 1
ATOM 773 N N . GLN A 1 96 ? -4.453 7.953 25.172 1 45.41 96 GLN A N 1
ATOM 774 C CA . GLN A 1 96 ? -3.215 8.273 25.875 1 45.41 96 GLN A CA 1
ATOM 775 C C . GLN A 1 96 ? -3.48 8.586 27.344 1 45.41 96 GLN A C 1
ATOM 777 O O . GLN A 1 96 ? -2.545 8.68 28.141 1 45.41 96 GLN A O 1
ATOM 782 N N . GLN A 1 97 ? -4.707 8.633 27.719 1 39.47 97 GLN A N 1
ATOM 783 C CA . GLN A 1 97 ? -4.836 8.672 29.172 1 39.47 97 GLN A CA 1
ATOM 784 C C . GLN A 1 97 ? -4.902 7.262 29.75 1 39.47 97 GLN A C 1
ATOM 786 O O . GLN A 1 97 ? -5.449 6.352 29.125 1 39.47 97 GLN A O 1
ATOM 791 N N . MET B 1 1 ? -14.812 -52.125 -36.906 1 36.28 1 MET B N 1
ATOM 792 C CA . MET B 1 1 ? -13.586 -51.406 -36.625 1 36.28 1 MET B CA 1
ATOM 793 C C . MET B 1 1 ? -13.883 -50.062 -35.938 1 36.28 1 MET B C 1
ATOM 795 O O . MET B 1 1 ? -14.586 -49.219 -36.5 1 36.28 1 MET B O 1
ATOM 799 N N . GLN B 1 2 ? -14.039 -50.125 -34.562 1 39.88 2 GLN B N 1
ATOM 800 C CA . GLN B 1 2 ? -14.586 -49.094 -33.688 1 39.88 2 GLN B CA 1
ATOM 801 C C . GLN B 1 2 ? -13.711 -47.844 -33.688 1 39.88 2 GLN B C 1
ATOM 803 O O . GLN B 1 2 ? -12.5 -47.938 -33.438 1 39.88 2 GLN B O 1
ATOM 808 N N . ASN B 1 3 ? -13.977 -46.844 -34.5 1 45.31 3 ASN B N 1
ATOM 809 C CA . ASN B 1 3 ? -13.391 -45.5 -34.531 1 45.31 3 ASN B CA 1
ATOM 810 C C . ASN B 1 3 ? -13.336 -44.875 -33.156 1 45.31 3 ASN B C 1
ATOM 812 O O . ASN B 1 3 ? -14.367 -44.531 -32.562 1 45.31 3 ASN B O 1
ATOM 816 N N . THR B 1 4 ? -12.445 -45.344 -32.25 1 46.03 4 THR B N 1
ATOM 817 C CA . THR B 1 4 ? -12.141 -44.688 -30.984 1 46.03 4 THR B CA 1
ATOM 818 C C . THR B 1 4 ? -11.906 -43.188 -31.188 1 46.03 4 THR B C 1
ATOM 820 O O . THR B 1 4 ? -10.945 -42.781 -31.844 1 46.03 4 THR B O 1
ATOM 823 N N . ILE B 1 5 ? -12.945 -42.438 -31.438 1 47.78 5 ILE B N 1
ATOM 824 C CA . ILE B 1 5 ? -12.805 -40.969 -31.438 1 47.78 5 ILE B CA 1
ATOM 825 C C . ILE B 1 5 ? -12.016 -40.531 -30.203 1 47.78 5 ILE B C 1
ATOM 827 O O . ILE B 1 5 ? -12.375 -40.875 -29.078 1 47.78 5 ILE B O 1
ATOM 831 N N . PRO B 1 6 ? -10.688 -40.406 -30.328 1 52.28 6 PRO B N 1
ATOM 832 C CA . PRO B 1 6 ? -9.992 -39.906 -29.141 1 52.28 6 PRO B CA 1
ATOM 833 C C . PRO B 1 6 ? -10.789 -38.812 -28.422 1 52.28 6 PRO B C 1
ATOM 835 O O . PRO B 1 6 ? -11.438 -37.969 -29.062 1 52.28 6 PRO B O 1
ATOM 838 N N . VAL B 1 7 ? -11.508 -39.125 -27.359 1 47.38 7 VAL B N 1
ATOM 839 C CA . VAL B 1 7 ? -12.07 -38.094 -26.484 1 47.38 7 VAL B CA 1
ATOM 840 C C . VAL B 1 7 ? -11.102 -36.938 -26.375 1 47.38 7 VAL B C 1
ATOM 842 O O . VAL B 1 7 ? -9.914 -37.125 -26.125 1 47.38 7 VAL B O 1
ATOM 845 N N . PRO B 1 8 ? -11.312 -35.938 -27.219 1 44.31 8 PRO B N 1
ATOM 846 C CA . PRO B 1 8 ? -10.414 -34.844 -26.891 1 44.31 8 PRO B CA 1
ATOM 847 C C . PRO B 1 8 ? -10.227 -34.625 -25.391 1 44.31 8 PRO B C 1
ATOM 849 O O . PRO B 1 8 ? -11.203 -34.688 -24.641 1 44.31 8 PRO B O 1
ATOM 852 N N . ASN B 1 9 ? -9.289 -35.375 -24.766 1 38.62 9 ASN B N 1
ATOM 853 C CA . ASN B 1 9 ? -8.961 -35 -23.391 1 38.62 9 ASN B CA 1
ATOM 854 C C . ASN B 1 9 ? -9.344 -33.562 -23.094 1 38.62 9 ASN B C 1
ATOM 856 O O . ASN B 1 9 ? -8.82 -32.625 -23.719 1 38.62 9 ASN B O 1
ATOM 860 N N . ASN B 1 10 ? -10.57 -33.156 -22.906 1 39.44 10 ASN B N 1
ATOM 861 C CA . ASN B 1 10 ? -10.977 -31.875 -22.359 1 39.44 10 ASN B CA 1
ATOM 862 C C . ASN B 1 10 ? -9.953 -31.328 -21.359 1 39.44 10 ASN B C 1
ATOM 864 O O . ASN B 1 10 ? -10.25 -31.203 -20.172 1 39.44 10 ASN B O 1
ATOM 868 N N . ASN B 1 11 ? -8.859 -32.062 -21.031 1 41.78 11 ASN B N 1
ATOM 869 C CA . ASN B 1 11 ? -7.789 -31.312 -20.375 1 41.78 11 ASN B CA 1
ATOM 870 C C . ASN B 1 11 ? -7.676 -29.891 -20.922 1 41.78 11 ASN B C 1
ATOM 872 O O . ASN B 1 11 ? -6.836 -29.625 -21.781 1 41.78 11 ASN B O 1
ATOM 876 N N . SER B 1 12 ? -8.602 -29.406 -21.625 1 46.16 12 SER B N 1
ATOM 877 C CA . SER B 1 12 ? -8.766 -28.188 -22.406 1 46.16 12 SER B CA 1
ATOM 878 C C . SER B 1 12 ? -7.82 -27.094 -21.938 1 46.16 12 SER B C 1
ATOM 880 O O . SER B 1 12 ? -7.227 -27.203 -20.859 1 46.16 12 SER B O 1
ATOM 882 N N . MET B 1 13 ? -7.977 -25.5 -21.953 1 49.88 13 MET B N 1
ATOM 883 C CA . MET B 1 13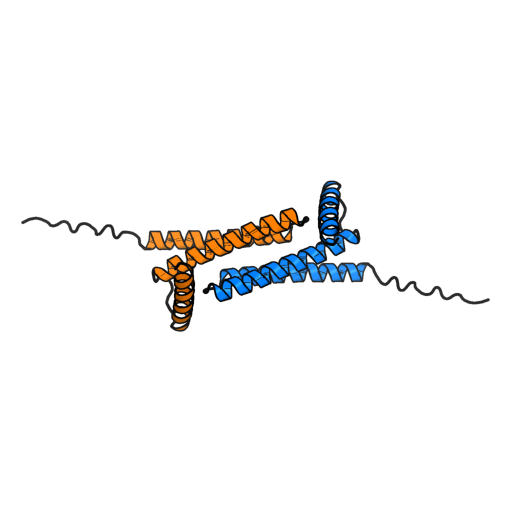 ? -7.168 -24.328 -22.234 1 49.88 13 MET B CA 1
ATOM 884 C C . MET B 1 13 ? -6.395 -23.891 -21 1 49.88 13 MET B C 1
ATOM 886 O O . MET B 1 13 ? -6.969 -23.312 -20.062 1 49.88 13 MET B O 1
ATOM 890 N N . PRO B 1 14 ? -5.488 -24.812 -20.438 1 58.03 14 PRO B N 1
ATOM 891 C CA . PRO B 1 14 ? -4.57 -24.328 -19.391 1 58.03 14 PRO B CA 1
ATOM 892 C C . PRO B 1 14 ? -4.332 -22.828 -19.469 1 58.03 14 PRO B C 1
ATOM 894 O O . PRO B 1 14 ? -4.184 -22.172 -18.422 1 58.03 14 PRO B O 1
ATOM 897 N N . PHE B 1 15 ? -4.371 -22.453 -20.734 1 63.34 15 PHE B N 1
ATOM 898 C CA . PHE B 1 15 ? -4.125 -21.031 -20.984 1 63.34 15 PHE B CA 1
ATOM 899 C C . PHE B 1 15 ? -5.234 -20.172 -20.375 1 63.34 15 PHE B C 1
ATOM 901 O O . PHE B 1 15 ? -4.984 -19.062 -19.906 1 63.34 15 PHE B O 1
ATOM 908 N N . ASP B 1 16 ? -6.445 -21.016 -20.281 1 83.69 16 ASP B N 1
ATOM 909 C CA . ASP B 1 16 ? -7.559 -20.234 -19.75 1 83.69 16 ASP B CA 1
ATOM 910 C C . ASP B 1 16 ? -7.418 -20.031 -18.25 1 83.69 16 ASP B C 1
ATOM 912 O O . ASP B 1 16 ? -7.621 -18.922 -17.75 1 83.69 16 ASP B O 1
ATOM 916 N N . ASP B 1 17 ? -6.965 -21.141 -17.625 1 88.62 17 ASP B N 1
ATOM 917 C CA . ASP B 1 17 ? -6.797 -21.016 -16.188 1 88.62 17 ASP B CA 1
ATOM 918 C C . ASP B 1 17 ? -5.668 -20.047 -15.844 1 88.62 17 ASP B C 1
ATOM 920 O O . ASP B 1 17 ? -5.785 -19.25 -14.914 1 88.62 17 ASP B O 1
ATOM 924 N N . ARG B 1 18 ? -4.617 -20.219 -16.641 1 89.5 18 ARG B N 1
ATOM 925 C CA . ARG B 1 18 ? -3.482 -19.328 -16.406 1 89.5 18 ARG B CA 1
ATOM 926 C C . ARG B 1 18 ? -3.863 -17.875 -16.672 1 89.5 18 ARG B C 1
ATOM 928 O O . ARG B 1 18 ? -3.473 -16.984 -15.914 1 89.5 18 ARG B O 1
ATOM 935 N N . GLU B 1 19 ? -4.613 -17.766 -17.766 1 93.5 19 GLU B N 1
ATOM 936 C CA . GLU B 1 19 ? -5.082 -16.422 -18.078 1 93.5 19 GLU B CA 1
ATOM 937 C C . GLU B 1 19 ? -5.992 -15.883 -16.969 1 93.5 19 GLU B C 1
ATOM 939 O O . GLU B 1 19 ? -5.91 -14.703 -16.609 1 93.5 19 GLU B O 1
ATOM 944 N N . MET B 1 20 ? -6.75 -16.703 -16.484 1 94.38 20 MET B N 1
ATOM 945 C CA . MET B 1 20 ? -7.664 -16.312 -15.414 1 94.38 20 MET B CA 1
ATOM 946 C C . MET B 1 20 ? -6.891 -15.898 -14.164 1 94.38 20 MET B C 1
ATOM 948 O O . MET B 1 20 ? -7.184 -14.867 -13.555 1 94.38 20 MET B O 1
ATOM 952 N N . LEU B 1 21 ? -5.914 -16.703 -13.773 1 95.19 21 LEU B N 1
ATOM 953 C CA . LEU B 1 21 ? -5.141 -16.391 -12.57 1 95.19 21 LEU B CA 1
ATOM 954 C C . LEU B 1 21 ? -4.262 -15.156 -12.797 1 95.19 21 LEU B C 1
ATOM 956 O O . LEU B 1 21 ? -4.066 -14.359 -11.883 1 95.19 21 LEU B O 1
ATOM 960 N N . ASN B 1 22 ? -3.867 -14.977 -14.055 1 94.12 22 ASN B N 1
ATOM 961 C CA . ASN B 1 22 ? -3.133 -13.758 -14.391 1 94.12 22 ASN B CA 1
ATOM 962 C C . ASN B 1 22 ? -4.02 -12.523 -14.281 1 94.12 22 ASN B C 1
ATOM 964 O O . ASN B 1 22 ? -3.58 -11.484 -13.781 1 94.12 22 ASN B O 1
ATOM 968 N N . ASP B 1 23 ? -5.254 -12.695 -14.727 1 96.44 23 ASP B N 1
ATOM 969 C CA . ASP B 1 23 ? -6.199 -11.594 -14.609 1 96.44 23 ASP B CA 1
ATOM 970 C C . ASP B 1 23 ? -6.484 -11.273 -13.141 1 96.44 23 ASP B C 1
ATOM 972 O O . ASP B 1 23 ? -6.586 -10.102 -12.766 1 96.44 23 ASP B O 1
ATOM 976 N N . ALA B 1 24 ? -6.598 -12.266 -12.367 1 96.81 24 ALA B N 1
ATOM 977 C CA . ALA B 1 24 ? -6.816 -12.07 -10.938 1 96.81 24 ALA B CA 1
ATOM 978 C C . ALA B 1 24 ? -5.633 -11.367 -10.289 1 96.81 24 ALA B C 1
ATOM 980 O O . ALA B 1 24 ? -5.816 -10.453 -9.477 1 96.81 24 ALA B O 1
ATOM 981 N N . LEU B 1 25 ? -4.434 -11.75 -10.688 1 96.56 25 LEU B N 1
ATOM 982 C CA . LEU B 1 25 ? -3.223 -11.156 -10.133 1 96.56 25 LEU B CA 1
ATOM 983 C C . LEU B 1 25 ? -3.129 -9.672 -10.492 1 96.56 25 LEU B C 1
ATOM 985 O O . LEU B 1 25 ? -2.85 -8.844 -9.625 1 96.56 25 LEU B O 1
ATOM 989 N N . ILE B 1 26 ? -3.432 -9.32 -11.711 1 96.81 26 ILE B N 1
ATOM 990 C CA . ILE B 1 26 ? -3.396 -7.938 -12.188 1 96.81 26 ILE B CA 1
ATOM 991 C C . ILE B 1 26 ? -4.469 -7.121 -11.469 1 96.81 26 ILE B C 1
ATOM 993 O O . ILE B 1 26 ? -4.207 -6.004 -11.016 1 96.81 26 ILE B O 1
ATOM 997 N N . SER B 1 27 ? -5.633 -7.742 -11.352 1 97.88 27 SER B N 1
ATOM 998 C CA . SER B 1 27 ? -6.719 -7.07 -10.641 1 97.88 27 SER B CA 1
ATOM 999 C C . SER B 1 27 ? -6.344 -6.793 -9.195 1 97.88 27 SER B C 1
ATOM 1001 O O . SER B 1 27 ? -6.59 -5.699 -8.68 1 97.88 27 SER B O 1
ATOM 1003 N N . GLN B 1 28 ? -5.746 -7.766 -8.578 1 98 28 GLN B N 1
ATOM 1004 C CA . GLN B 1 28 ? -5.352 -7.59 -7.184 1 98 28 GLN B CA 1
ATOM 1005 C C . GLN B 1 28 ? -4.273 -6.52 -7.051 1 98 28 GLN B C 1
ATOM 1007 O O . GLN B 1 28 ? -4.309 -5.711 -6.117 1 98 28 GLN B O 1
ATOM 1012 N N . LYS B 1 29 ? -3.33 -6.465 -7.961 1 97.75 29 LYS B N 1
ATOM 1013 C CA . LYS B 1 29 ? -2.324 -5.406 -7.965 1 97.75 29 LYS B CA 1
ATOM 1014 C C . LYS B 1 29 ? -2.973 -4.031 -8.086 1 97.75 29 LYS B C 1
ATOM 1016 O O . LYS B 1 29 ? -2.578 -3.092 -7.391 1 97.75 29 LYS B O 1
ATOM 1021 N N . GLN B 1 30 ? -3.934 -3.938 -8.93 1 97.69 30 GLN B N 1
ATOM 1022 C CA . GLN B 1 30 ? -4.66 -2.68 -9.078 1 97.69 30 GLN B CA 1
ATOM 1023 C C . GLN B 1 30 ? -5.406 -2.32 -7.801 1 97.69 30 GLN B C 1
ATOM 1025 O O . GLN B 1 30 ? -5.387 -1.166 -7.367 1 97.69 30 GLN B O 1
ATOM 1030 N N . LEU B 1 31 ? -6.066 -3.27 -7.211 1 98.19 31 LEU B N 1
ATOM 1031 C CA . LEU B 1 31 ? -6.805 -3.031 -5.973 1 98.19 31 LEU B CA 1
ATOM 1032 C C . LEU B 1 31 ? -5.86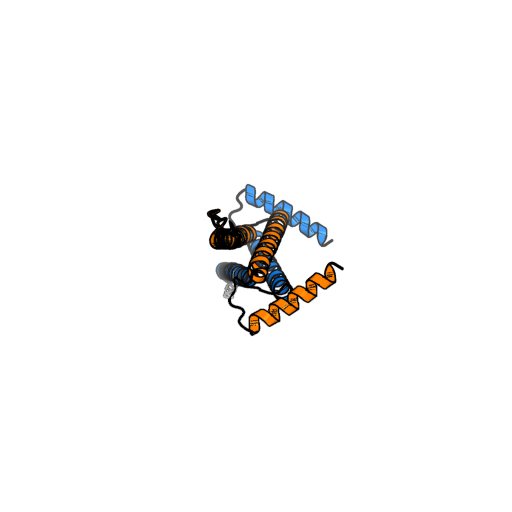3 -2.572 -4.863 1 98.19 31 LEU B C 1
ATOM 1034 O O . LEU B 1 31 ? -6.191 -1.655 -4.105 1 98.19 31 LEU B O 1
ATOM 1038 N N . THR B 1 32 ? -4.637 -3.244 -4.715 1 98.44 32 THR B N 1
ATOM 1039 C CA . THR B 1 32 ? -3.693 -2.826 -3.686 1 98.44 32 THR B CA 1
ATOM 1040 C C . THR B 1 32 ? -3.225 -1.395 -3.93 1 98.44 32 THR B C 1
ATOM 1042 O O . THR B 1 32 ? -3.062 -0.619 -2.984 1 98.44 32 THR B O 1
ATOM 1045 N N . SER B 1 33 ? -3.051 -0.999 -5.18 1 98.31 33 SER B N 1
ATOM 1046 C CA . SER B 1 33 ? -2.684 0.375 -5.508 1 98.31 33 SER B CA 1
ATOM 1047 C C . SER B 1 33 ? -3.789 1.351 -5.117 1 98.31 33 SER B C 1
ATOM 1049 O O . SER B 1 33 ? -3.525 2.387 -4.504 1 98.31 33 SER B O 1
ATOM 1051 N N . ASP B 1 34 ? -5.031 0.996 -5.465 1 98.25 34 ASP B N 1
ATOM 1052 C CA . ASP B 1 34 ? -6.176 1.849 -5.152 1 98.25 34 ASP B CA 1
ATOM 1053 C C . ASP B 1 34 ? -6.332 2.027 -3.645 1 98.25 34 ASP B C 1
ATOM 1055 O O . ASP B 1 34 ? -6.477 3.15 -3.158 1 98.25 34 ASP B O 1
ATOM 1059 N N . TYR B 1 35 ? -6.281 0.946 -2.959 1 98.12 35 TYR B N 1
ATOM 1060 C CA . TYR B 1 35 ? -6.492 1.027 -1.518 1 98.12 35 TYR B CA 1
ATOM 1061 C C . TYR B 1 35 ? -5.305 1.686 -0.828 1 98.12 35 TYR B C 1
ATOM 1063 O O . TYR B 1 35 ? -5.465 2.371 0.185 1 98.12 35 TYR B O 1
ATOM 1071 N N . ASN B 1 36 ? -4.062 1.505 -1.335 1 98.56 36 ASN B N 1
ATOM 1072 C CA . ASN B 1 36 ? -2.924 2.264 -0.828 1 98.56 36 ASN B CA 1
ATOM 1073 C C . ASN B 1 36 ? -3.17 3.768 -0.913 1 98.56 36 ASN B C 1
ATOM 1075 O O . ASN B 1 36 ? -2.867 4.504 0.027 1 98.56 36 ASN B O 1
ATOM 1079 N N . ALA B 1 37 ? -3.754 4.242 -2.053 1 97.5 37 ALA B N 1
ATOM 1080 C CA . ALA B 1 37 ? -4.082 5.656 -2.23 1 97.5 37 ALA B CA 1
ATOM 1081 C C . ALA B 1 37 ? -5.145 6.102 -1.229 1 97.5 37 ALA B C 1
ATOM 1083 O O . ALA B 1 37 ? -5.051 7.191 -0.661 1 97.5 37 ALA B O 1
ATOM 1084 N N . HIS B 1 38 ? -6.129 5.242 -1 1 97.25 38 HIS B N 1
ATOM 1085 C CA . HIS B 1 38 ? -7.18 5.574 -0.042 1 97.25 38 HIS B CA 1
ATOM 1086 C C . HIS B 1 38 ? -6.617 5.691 1.371 1 97.25 38 HIS B C 1
ATOM 1088 O O . HIS B 1 38 ? -7.027 6.57 2.137 1 97.25 38 HIS B O 1
ATOM 1094 N N . VAL B 1 39 ? -5.703 4.809 1.711 1 97.69 39 VAL B N 1
ATOM 1095 C CA . VAL B 1 39 ? -5.043 4.91 3.01 1 97.69 39 VAL B CA 1
ATOM 1096 C C . VAL B 1 39 ? -4.324 6.25 3.123 1 97.69 39 VAL B C 1
ATOM 1098 O O . VAL B 1 39 ? -4.484 6.969 4.113 1 97.69 39 VAL B O 1
ATOM 1101 N N . ASN B 1 40 ? -3.65 6.652 2.078 1 96.31 40 ASN B N 1
ATOM 1102 C CA . ASN B 1 40 ? -2.906 7.906 2.062 1 96.31 40 ASN B CA 1
ATOM 1103 C C . ASN B 1 40 ? -3.822 9.102 2.279 1 96.31 40 ASN B C 1
ATOM 1105 O O . ASN B 1 40 ? -3.406 10.117 2.852 1 96.31 40 ASN B O 1
ATOM 1109 N N . GLU B 1 41 ? -5.059 8.984 1.865 1 92.69 41 GLU B N 1
ATOM 1110 C CA . GLU B 1 41 ? -5.98 10.117 1.88 1 92.69 41 GLU B CA 1
ATOM 1111 C C . GLU B 1 41 ? -6.875 10.086 3.115 1 92.69 41 GLU B C 1
ATOM 1113 O O . GLU B 1 41 ? -7.703 10.977 3.312 1 92.69 41 GLU B O 1
ATOM 1118 N N . SER B 1 42 ? -6.711 9.102 3.912 1 92.44 42 SER B N 1
ATOM 1119 C CA . SER B 1 42 ? -7.566 8.953 5.086 1 92.44 42 SER B CA 1
ATOM 1120 C C . SER B 1 42 ? -7.227 9.992 6.152 1 92.44 42 SER B C 1
ATOM 1122 O O . SER B 1 42 ? -6.086 10.062 6.613 1 92.44 42 SER B O 1
ATOM 1124 N N . ALA B 1 43 ? -8.25 10.703 6.645 1 85.75 43 ALA B N 1
ATOM 1125 C CA . ALA B 1 43 ? -8.023 11.844 7.523 1 85.75 43 ALA B CA 1
ATOM 1126 C C . ALA B 1 43 ? -8.219 11.453 8.984 1 85.75 43 ALA B C 1
ATOM 1128 O O . ALA B 1 43 ? -7.648 12.086 9.883 1 85.75 43 ALA B O 1
ATOM 1129 N N . THR B 1 44 ? -9.008 10.422 9.258 1 87.62 44 THR B N 1
ATOM 1130 C CA . THR B 1 44 ? -9.258 10.008 10.633 1 87.62 44 THR B CA 1
ATOM 1131 C C . THR B 1 44 ? -8.641 8.633 10.898 1 87.62 44 THR B C 1
ATOM 1133 O O . THR B 1 44 ? -8.516 7.816 9.984 1 87.62 44 THR B O 1
ATOM 1136 N N . PRO B 1 45 ? -8.281 8.383 12.18 1 89.81 45 PRO B N 1
ATOM 1137 C CA . PRO B 1 45 ? -7.707 7.078 12.523 1 89.81 45 PRO B CA 1
ATOM 1138 C C . PRO B 1 45 ? -8.656 5.922 12.211 1 89.81 45 PRO B C 1
ATOM 1140 O O . PRO B 1 45 ? -8.203 4.844 11.812 1 89.81 45 PRO B O 1
ATOM 1143 N N . GLU B 1 46 ? -9.891 6.137 12.391 1 91.75 46 GLU B N 1
ATOM 1144 C CA . GLU B 1 46 ? -10.867 5.082 12.133 1 91.75 46 GLU B CA 1
ATOM 1145 C C . GLU B 1 46 ? -10.867 4.68 10.664 1 91.75 46 GLU B C 1
ATOM 1147 O O . GLU B 1 46 ? -10.797 3.492 10.336 1 91.75 46 GLU B O 1
ATOM 1152 N N . VAL B 1 47 ? -10.977 5.699 9.766 1 93.38 47 VAL B N 1
ATOM 1153 C CA . VAL B 1 47 ? -10.992 5.457 8.328 1 93.38 47 VAL B CA 1
ATOM 1154 C C . VAL B 1 47 ? -9.641 4.898 7.883 1 93.38 47 VAL B C 1
ATOM 1156 O O . VAL B 1 47 ? -9.578 3.959 7.086 1 93.38 47 VAL B O 1
ATOM 1159 N N . LEU B 1 48 ? -8.57 5.473 8.445 1 94.5 48 LEU B N 1
ATOM 1160 C CA . LEU B 1 48 ? -7.223 4.988 8.172 1 94.5 48 LEU B CA 1
ATOM 1161 C C . LEU B 1 48 ? -7.105 3.498 8.477 1 94.5 48 LEU B C 1
ATOM 1163 O O . LEU B 1 48 ? -6.699 2.715 7.617 1 94.5 48 LEU B O 1
ATOM 1167 N N . ASN B 1 49 ? -7.539 3.123 9.586 1 96 49 ASN B N 1
ATOM 1168 C CA . ASN B 1 49 ? -7.406 1.739 10.031 1 96 49 ASN B CA 1
ATOM 1169 C C . ASN B 1 49 ? -8.266 0.799 9.195 1 96 49 ASN B C 1
ATOM 1171 O O . ASN B 1 49 ? -7.867 -0.33 8.906 1 96 49 ASN B O 1
ATOM 1175 N N . GLU B 1 50 ? -9.438 1.242 8.82 1 97.5 50 GLU B N 1
ATOM 1176 C CA . GLU B 1 50 ? -10.312 0.428 7.984 1 97.5 50 GLU B CA 1
ATOM 1177 C C . GLU B 1 50 ? -9.672 0.148 6.629 1 97.5 50 GLU B C 1
ATOM 1179 O O . GLU B 1 50 ? -9.609 -1.004 6.191 1 97.5 50 GLU B O 1
ATOM 1184 N N . PHE B 1 51 ? -9.211 1.206 6.008 1 97.69 51 PHE B N 1
ATOM 1185 C CA . PHE B 1 51 ? -8.609 1.028 4.691 1 97.69 51 PHE B CA 1
ATOM 1186 C C . PHE B 1 51 ? -7.309 0.244 4.793 1 97.69 51 PHE B C 1
ATOM 1188 O O . PHE B 1 51 ? -6.973 -0.534 3.895 1 97.69 51 PHE B O 1
ATOM 1195 N N . MET B 1 52 ? -6.547 0.441 5.867 1 98.12 52 MET B N 1
ATOM 1196 C CA . MET B 1 52 ? -5.336 -0.347 6.066 1 98.12 52 MET B CA 1
ATOM 1197 C C . MET B 1 52 ? -5.664 -1.831 6.18 1 98.12 52 MET B C 1
ATOM 1199 O O . MET B 1 52 ? -4.949 -2.674 5.637 1 98.12 52 MET B O 1
ATOM 1203 N N . ALA B 1 53 ? -6.703 -2.156 6.863 1 97.94 53 ALA B N 1
ATOM 1204 C CA . ALA B 1 53 ? -7.125 -3.547 6.996 1 97.94 53 ALA B CA 1
ATOM 1205 C C . ALA B 1 53 ? -7.492 -4.141 5.637 1 97.94 53 ALA B C 1
ATOM 1207 O O . ALA B 1 53 ? -7.098 -5.262 5.316 1 97.94 53 ALA B O 1
ATOM 1208 N N . ILE B 1 54 ? -8.234 -3.379 4.852 1 98.5 54 ILE B N 1
ATOM 1209 C CA . ILE B 1 54 ? -8.641 -3.834 3.525 1 98.5 54 ILE B CA 1
ATOM 1210 C C . ILE B 1 54 ? -7.406 -4.008 2.641 1 98.5 54 ILE B C 1
ATOM 1212 O O . ILE B 1 54 ? -7.277 -5.012 1.937 1 98.5 54 ILE B O 1
ATOM 1216 N N . LEU B 1 55 ? -6.484 -3.023 2.662 1 98.56 55 LEU B N 1
ATOM 1217 C CA . LEU B 1 55 ? -5.242 -3.102 1.9 1 98.56 55 LEU B CA 1
ATOM 1218 C C . LEU B 1 55 ? -4.469 -4.367 2.256 1 98.56 55 LEU B C 1
ATOM 1220 O O . LEU B 1 55 ? -4.016 -5.094 1.366 1 98.56 55 LEU B O 1
ATOM 1224 N N . ASN B 1 56 ? -4.352 -4.664 3.543 1 98.25 56 ASN B N 1
ATOM 1225 C CA . ASN B 1 56 ? -3.65 -5.863 3.992 1 98.25 56 ASN B CA 1
ATOM 1226 C C . ASN B 1 56 ? -4.332 -7.133 3.49 1 98.25 56 ASN B C 1
ATOM 1228 O O . ASN B 1 56 ? -3.66 -8.078 3.078 1 98.25 56 ASN B O 1
ATOM 1232 N N . GLU B 1 57 ? -5.648 -7.141 3.508 1 98.38 57 GLU B N 1
ATOM 1233 C CA . GLU B 1 57 ? -6.398 -8.281 2.996 1 98.38 57 GLU B CA 1
ATOM 1234 C C . GLU B 1 57 ? -6.148 -8.484 1.504 1 98.38 57 GLU B C 1
ATOM 1236 O O . GLU B 1 57 ? -5.941 -9.609 1.052 1 98.38 57 GLU B O 1
ATOM 1241 N N . GLU B 1 58 ? -6.18 -7.371 0.766 1 98.5 58 GLU B N 1
ATOM 1242 C CA . GLU B 1 58 ? -5.941 -7.461 -0.671 1 98.5 58 GLU B CA 1
ATOM 1243 C C . GLU B 1 58 ? -4.539 -7.992 -0.963 1 98.5 58 GLU 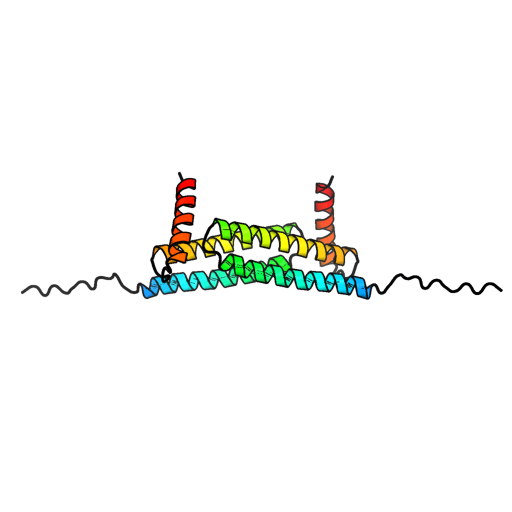B C 1
ATOM 1245 O O . GLU B 1 58 ? -4.348 -8.766 -1.903 1 98.5 58 GLU B O 1
ATOM 1250 N N . HIS B 1 59 ? -3.516 -7.594 -0.181 1 98.06 59 HIS B N 1
ATOM 1251 C CA . HIS B 1 59 ? -2.162 -8.117 -0.346 1 98.06 59 HIS B CA 1
ATOM 1252 C C . HIS B 1 59 ? -2.109 -9.609 -0.072 1 98.06 59 HIS B C 1
ATOM 1254 O O . HIS B 1 59 ? -1.429 -10.352 -0.784 1 98.06 59 HIS B O 1
ATOM 1260 N N . GLN B 1 60 ? -2.863 -10.055 0.939 1 97.5 60 GLN B N 1
ATOM 1261 C CA . GLN B 1 60 ? -2.896 -11.484 1.25 1 97.5 60 GLN B CA 1
ATOM 1262 C C . GLN B 1 60 ? -3.537 -12.281 0.115 1 97.5 60 GLN B C 1
ATOM 1264 O O . GLN B 1 60 ? -3.039 -13.344 -0.263 1 97.5 60 GLN B O 1
ATOM 1269 N N . ILE B 1 61 ? -4.641 -11.758 -0.447 1 97.88 61 ILE B N 1
ATOM 1270 C CA . ILE B 1 61 ? -5.309 -12.43 -1.559 1 97.88 61 ILE B CA 1
ATOM 1271 C C . ILE B 1 61 ? -4.371 -12.492 -2.762 1 97.88 61 ILE B C 1
ATOM 1273 O O . ILE B 1 61 ? -4.266 -13.523 -3.424 1 97.88 61 ILE B O 1
ATOM 1277 N N . GLN B 1 62 ? -3.676 -11.375 -3.045 1 97.44 62 GLN B N 1
ATOM 1278 C CA . GLN B 1 62 ? -2.697 -11.336 -4.125 1 97.44 62 GLN B CA 1
ATOM 1279 C C . GLN B 1 62 ? -1.628 -12.406 -3.939 1 97.44 62 GLN B C 1
ATOM 1281 O O . GLN B 1 62 ? -1.282 -13.117 -4.883 1 97.44 62 GLN B O 1
ATOM 1286 N N . HIS B 1 63 ? -1.142 -12.547 -2.768 1 96.25 63 HIS B N 1
ATOM 1287 C CA . HIS B 1 63 ? -0.103 -13.523 -2.477 1 96.25 63 HIS B CA 1
ATOM 1288 C C . HIS B 1 63 ? -0.624 -14.945 -2.654 1 96.25 63 HIS B C 1
ATOM 1290 O O . HIS B 1 63 ? 0.079 -15.805 -3.188 1 96.25 63 HIS B O 1
ATOM 1296 N N . ASP B 1 64 ? -1.834 -15.211 -2.254 1 96.25 64 ASP B N 1
ATOM 1297 C CA . ASP B 1 64 ? -2.451 -16.516 -2.414 1 96.25 64 ASP B CA 1
ATOM 1298 C C . ASP B 1 64 ? -2.57 -16.891 -3.889 1 96.25 64 ASP B C 1
ATOM 1300 O O . ASP B 1 64 ? -2.32 -18.047 -4.266 1 96.25 64 ASP B O 1
ATOM 1304 N N . VAL B 1 65 ? -3 -15.906 -4.68 1 95.94 65 VAL B N 1
ATOM 1305 C CA . VAL B 1 65 ? -3.105 -16.125 -6.117 1 95.94 65 VAL B CA 1
ATOM 1306 C C . VAL B 1 65 ? -1.73 -16.453 -6.691 1 95.94 65 VAL B C 1
ATOM 1308 O O . VAL B 1 65 ? -1.589 -17.406 -7.473 1 95.94 65 VAL B O 1
ATOM 1311 N N . PHE B 1 66 ? -0.75 -15.727 -6.27 1 94 66 PHE B N 1
ATOM 1312 C CA . PHE B 1 66 ? 0.619 -15.945 -6.723 1 94 66 PHE B CA 1
ATOM 1313 C C . PHE B 1 66 ? 1.091 -17.344 -6.363 1 94 66 PHE B C 1
ATOM 1315 O O . PHE B 1 66 ? 1.637 -18.062 -7.207 1 94 66 PHE B O 1
ATOM 1322 N N . LEU B 1 67 ? 0.856 -17.781 -5.156 1 92.25 67 LEU B N 1
ATOM 1323 C CA . LEU B 1 67 ? 1.272 -19.109 -4.691 1 92.25 67 LEU B CA 1
ATOM 1324 C C . LEU B 1 67 ? 0.578 -20.203 -5.484 1 92.25 67 LEU B C 1
ATOM 1326 O O . LEU B 1 67 ? 1.183 -21.234 -5.785 1 92.25 67 LEU B O 1
ATOM 1330 N N . GLU B 1 68 ? -0.668 -19.984 -5.789 1 93.38 68 GLU B N 1
ATOM 1331 C CA . GLU B 1 68 ? -1.397 -20.953 -6.605 1 93.38 68 GLU B CA 1
ATOM 1332 C C . GLU B 1 68 ? -0.755 -21.109 -7.98 1 93.38 68 GLU B C 1
ATOM 1334 O O . GLU B 1 68 ? -0.614 -22.219 -8.484 1 93.38 68 GLU B O 1
ATOM 1339 N N . MET B 1 69 ? -0.363 -20.016 -8.594 1 93.06 69 MET B N 1
ATOM 1340 C CA . MET B 1 69 ? 0.281 -20.047 -9.906 1 93.06 69 MET B CA 1
ATOM 1341 C C . MET B 1 69 ? 1.64 -20.734 -9.828 1 93.06 69 MET B C 1
ATOM 1343 O O . MET B 1 69 ? 2.006 -21.5 -10.719 1 93.06 69 MET B O 1
ATOM 1347 N N . GLN B 1 70 ? 2.32 -20.453 -8.75 1 87.81 70 GLN B N 1
ATOM 1348 C CA . GLN B 1 70 ? 3.602 -21.109 -8.523 1 87.81 70 GLN B CA 1
ATOM 1349 C C . GLN B 1 70 ? 3.426 -22.625 -8.383 1 87.81 70 GLN B C 1
ATOM 1351 O O . GLN B 1 70 ? 4.184 -23.406 -8.969 1 87.81 70 GLN B O 1
ATOM 1356 N N . LYS B 1 71 ? 2.49 -23 -7.578 1 88.88 71 LYS B N 1
ATOM 1357 C CA . LYS B 1 71 ? 2.18 -24.406 -7.348 1 88.88 71 LYS B CA 1
ATOM 1358 C C . LYS B 1 71 ? 1.878 -25.125 -8.656 1 88.88 71 LYS B C 1
ATOM 1360 O O . LYS B 1 71 ? 2.217 -26.297 -8.82 1 88.88 71 LYS B O 1
ATOM 1365 N N . ARG B 1 72 ? 1.329 -24.438 -9.594 1 88.88 72 ARG B N 1
ATOM 1366 C CA . ARG B 1 72 ? 0.946 -25 -10.883 1 88.88 72 ARG B CA 1
ATOM 1367 C C . ARG B 1 72 ? 2.115 -24.969 -11.859 1 88.88 72 ARG B C 1
ATOM 1369 O O . ARG B 1 72 ? 1.979 -25.406 -13.008 1 88.88 72 ARG B O 1
ATOM 1376 N N . GLY B 1 73 ? 3.201 -24.375 -11.477 1 86.94 73 GLY B N 1
ATOM 1377 C CA . GLY B 1 73 ? 4.43 -24.422 -12.25 1 86.94 73 GLY B CA 1
ATOM 1378 C C . GLY B 1 73 ? 4.488 -23.375 -13.344 1 86.94 73 GLY B C 1
ATOM 1379 O O . GLY B 1 73 ? 5.18 -23.562 -14.352 1 86.94 73 GLY B O 1
ATOM 1380 N N . TRP B 1 74 ? 3.711 -22.359 -13.273 1 84.25 74 TRP B N 1
ATOM 1381 C CA . TRP B 1 74 ? 3.609 -21.375 -14.352 1 84.25 74 TRP B CA 1
ATOM 1382 C C . TRP B 1 74 ? 4.711 -20.328 -14.234 1 84.25 74 TRP B C 1
ATOM 1384 O O . TRP B 1 74 ? 4.797 -19.422 -15.062 1 84.25 74 TRP B O 1
ATOM 1394 N N . TYR B 1 75 ? 5.461 -20.375 -13.148 1 79.69 75 TYR B N 1
ATOM 1395 C CA . TYR B 1 75 ? 6.594 -19.469 -13.008 1 79.69 75 TYR B CA 1
ATOM 1396 C C . TYR B 1 75 ? 7.91 -20.219 -13.219 1 79.69 75 TYR B C 1
ATOM 1398 O O . TYR B 1 75 ? 8.031 -21.391 -12.875 1 79.69 75 TYR B O 1
ATOM 1406 N N . GLN B 1 76 ? 8.703 -19.859 -14.297 1 67.5 76 GLN B N 1
ATOM 1407 C CA . GLN B 1 76 ? 10.008 -20.469 -14.562 1 67.5 76 GLN B CA 1
ATOM 1408 C C . GLN B 1 76 ? 10.875 -20.469 -13.305 1 67.5 76 GLN B C 1
ATOM 1410 O O . GLN B 1 76 ? 11.016 -19.453 -12.641 1 67.5 76 GLN B O 1
ATOM 1415 N N . THR B 1 77 ? 10.945 -21.547 -12.5 1 58.5 77 THR B N 1
ATOM 1416 C CA . THR B 1 77 ? 11.648 -21.781 -11.25 1 58.5 77 THR B CA 1
ATOM 1417 C C . THR B 1 77 ? 13.148 -21.516 -11.414 1 58.5 77 THR B C 1
ATOM 1419 O O . THR B 1 77 ? 13.773 -22.047 -12.328 1 58.5 77 THR B O 1
ATOM 1422 N N . THR B 1 78 ? 13.5 -20.234 -11.414 1 57.44 78 THR B N 1
ATOM 1423 C CA . THR B 1 78 ? 14.945 -20.234 -11.195 1 57.44 78 THR B CA 1
ATOM 1424 C C . THR B 1 78 ? 15.289 -20.891 -9.859 1 57.44 78 THR B C 1
ATOM 1426 O O . THR B 1 78 ? 14.445 -20.953 -8.953 1 57.44 78 THR B O 1
ATOM 1429 N N . PRO B 1 79 ? 16.359 -21.688 -9.828 1 56.69 79 PRO B N 1
ATOM 1430 C CA . PRO B 1 79 ? 16.766 -22.359 -8.586 1 56.69 79 PRO B CA 1
ATOM 1431 C C . PRO B 1 79 ? 16.531 -21.5 -7.348 1 56.69 79 PRO B C 1
ATOM 1433 O O . PRO B 1 79 ? 16.172 -22.016 -6.289 1 56.69 79 PRO B O 1
ATOM 1436 N N . ALA B 1 80 ? 16.812 -20.312 -7.508 1 56.66 80 ALA B N 1
ATOM 1437 C CA . ALA B 1 80 ? 16.719 -19.406 -6.371 1 56.66 80 ALA B CA 1
ATOM 1438 C C . ALA B 1 80 ? 15.266 -19.203 -5.941 1 56.66 80 ALA B C 1
ATOM 1440 O O . ALA B 1 80 ? 14.969 -19.125 -4.75 1 56.66 80 ALA B O 1
ATOM 1441 N N . GLU B 1 81 ? 14.328 -19.188 -6.816 1 57.5 81 GLU B N 1
ATOM 1442 C CA . GLU B 1 81 ? 12.898 -19.062 -6.559 1 57.5 81 GLU B CA 1
ATOM 1443 C C . GLU B 1 81 ? 12.336 -20.328 -5.926 1 57.5 81 GLU B C 1
ATOM 1445 O O . GLU B 1 81 ? 11.492 -20.25 -5.027 1 57.5 81 GLU B O 1
ATOM 1450 N N . GLN B 1 82 ? 12.82 -21.422 -6.414 1 56.97 82 GLN B N 1
ATOM 1451 C CA . GLN B 1 82 ? 12.383 -22.703 -5.879 1 56.97 82 GLN B CA 1
ATOM 1452 C C . GLN B 1 82 ? 12.758 -22.844 -4.406 1 56.97 82 GLN B C 1
ATOM 1454 O O . GLN B 1 82 ? 11.984 -23.375 -3.607 1 56.97 82 GLN B O 1
ATOM 1459 N N . THR B 1 83 ? 13.883 -22.438 -4.133 1 58.25 83 THR B N 1
ATOM 1460 C CA . THR B 1 83 ? 14.328 -22.547 -2.748 1 58.25 83 THR B CA 1
ATOM 1461 C C . THR B 1 83 ? 13.461 -21.688 -1.829 1 58.25 83 THR B C 1
ATOM 1463 O O . THR B 1 83 ? 13.094 -22.125 -0.736 1 58.25 83 THR B O 1
ATOM 1466 N N . LYS B 1 84 ? 13.156 -20.594 -2.293 1 58.56 84 LYS B N 1
ATOM 1467 C CA . LYS B 1 84 ? 12.359 -19.688 -1.484 1 58.56 84 LYS B CA 1
ATOM 1468 C C . LYS B 1 84 ? 10.938 -20.203 -1.312 1 58.56 84 LYS B C 1
ATOM 1470 O O . LYS B 1 84 ? 10.344 -20.078 -0.236 1 58.56 84 LYS B O 1
ATOM 1475 N N . ILE B 1 85 ? 10.383 -20.781 -2.279 1 58.44 85 ILE B N 1
ATOM 1476 C CA . ILE B 1 85 ? 9.055 -21.391 -2.273 1 58.44 85 ILE B CA 1
ATOM 1477 C C . ILE B 1 85 ? 9.023 -22.547 -1.294 1 58.44 85 ILE B C 1
ATOM 1479 O O . ILE B 1 85 ? 8.078 -22.688 -0.504 1 58.44 85 ILE B O 1
ATOM 1483 N N . ASN B 1 86 ? 9.961 -23.359 -1.393 1 59.22 86 ASN B N 1
ATOM 1484 C CA . ASN B 1 86 ? 10.039 -24.5 -0.5 1 59.22 86 ASN B CA 1
ATOM 1485 C C . ASN B 1 86 ? 10.133 -24.078 0.961 1 59.22 86 ASN B C 1
ATOM 1487 O O . ASN B 1 86 ? 9.531 -24.703 1.835 1 59.22 86 ASN B O 1
ATOM 1491 N N . GLU B 1 87 ? 10.766 -23.062 1.203 1 59.81 87 GLU B N 1
ATOM 1492 C CA . GLU B 1 87 ? 10.906 -22.562 2.568 1 59.81 87 GLU B CA 1
ATOM 1493 C C . GLU B 1 87 ? 9.586 -22 3.088 1 59.81 87 GLU B C 1
ATOM 1495 O O . GLU B 1 87 ? 9.242 -22.188 4.258 1 59.81 87 GLU B O 1
ATOM 1500 N N . THR B 1 88 ? 8.859 -21.453 2.205 1 56.97 88 THR B N 1
ATOM 1501 C CA . THR B 1 88 ? 7.598 -20.828 2.58 1 56.97 88 THR B CA 1
ATOM 1502 C C . THR B 1 88 ? 6.523 -21.891 2.811 1 56.97 88 THR B C 1
ATOM 1504 O O . THR B 1 88 ? 5.75 -21.797 3.766 1 56.97 88 THR B O 1
ATOM 1507 N N . LYS B 1 89 ? 6.434 -22.875 1.898 1 58.41 89 LYS B N 1
ATOM 1508 C CA . LYS B 1 89 ? 5.5 -24 2.039 1 58.41 89 LYS B CA 1
ATOM 1509 C C . LYS B 1 89 ? 5.703 -24.719 3.367 1 58.41 89 LYS B C 1
ATOM 1511 O O . LYS B 1 89 ? 4.734 -25.078 4.039 1 58.41 89 LYS B O 1
ATOM 1516 N N . ASN B 1 90 ? 6.84 -24.984 3.643 1 57.56 90 ASN B N 1
ATOM 1517 C CA . ASN B 1 90 ? 7.148 -25.672 4.891 1 57.56 90 ASN B CA 1
ATOM 1518 C C . ASN B 1 90 ? 6.727 -24.844 6.105 1 57.56 90 ASN B C 1
ATOM 1520 O O . ASN B 1 90 ? 6.254 -25.391 7.098 1 57.56 90 ASN B O 1
ATOM 1524 N N . LYS B 1 91 ? 6.793 -23.75 5.914 1 54.34 91 LYS B N 1
ATOM 1525 C CA . LYS B 1 91 ? 6.445 -22.906 7.051 1 54.34 91 LYS B CA 1
ATOM 1526 C C . LYS B 1 91 ? 4.93 -22.828 7.23 1 54.34 91 LYS B C 1
ATOM 1528 O O . LYS B 1 91 ? 4.434 -22.781 8.359 1 54.34 91 LYS B O 1
ATOM 1533 N N . PHE B 1 92 ? 4.125 -22.75 6.258 1 52.12 92 PHE B N 1
ATOM 1534 C CA . PHE B 1 92 ? 2.672 -22.734 6.359 1 52.12 92 PHE B CA 1
ATOM 1535 C C . PHE B 1 92 ? 2.131 -24.125 6.641 1 52.12 92 PHE B C 1
ATOM 1537 O O . PHE B 1 92 ? 1.131 -24.281 7.348 1 52.12 92 PHE B O 1
ATOM 1544 N N . SER B 1 93 ? 2.598 -25.016 6 1 51.12 93 SER B N 1
ATOM 1545 C CA . SER B 1 93 ? 2.164 -26.375 6.312 1 51.12 93 SER B CA 1
ATOM 1546 C C . SER B 1 93 ? 2.373 -26.688 7.789 1 51.12 93 SER B C 1
ATOM 1548 O O . SER B 1 93 ? 1.602 -27.453 8.383 1 51.12 93 SER B O 1
ATOM 1550 N N . GLY B 1 94 ? 3.365 -26.109 8.32 1 51 94 GLY B N 1
ATOM 1551 C CA . GLY B 1 94 ? 3.588 -26.391 9.734 1 51 94 GLY B CA 1
ATOM 1552 C C . GLY B 1 94 ? 2.633 -25.641 10.648 1 51 94 GLY B C 1
ATOM 1553 O O . GLY B 1 94 ? 2.451 -26.016 11.805 1 51 94 GLY B O 1
ATOM 1554 N N . GLN B 1 95 ? 2.148 -24.547 10.148 1 46.59 95 GLN B N 1
ATOM 1555 C CA . GLN B 1 95 ? 1.214 -23.828 11.008 1 46.59 95 GLN B CA 1
ATOM 1556 C C . GLN B 1 95 ? -0.191 -24.422 10.906 1 46.59 95 GLN B C 1
ATOM 1558 O O . GLN B 1 95 ? -1.024 -24.203 11.789 1 46.59 95 GLN B O 1
ATOM 1563 N N . GLN B 1 96 ? -0.542 -25 9.867 1 44.84 96 GLN B N 1
ATOM 1564 C CA . GLN B 1 96 ? -1.866 -25.609 9.766 1 44.84 96 GLN B CA 1
ATOM 1565 C C . GLN B 1 96 ? -1.901 -26.969 10.453 1 44.84 96 GLN B C 1
ATOM 1567 O O . GLN B 1 96 ? -2.975 -27.531 10.656 1 44.84 96 GLN B O 1
ATOM 1572 N N . GLN B 1 97 ? -0.791 -27.422 10.883 1 38.44 97 GLN B N 1
ATOM 1573 C CA . GLN B 1 97 ? -0.99 -28.594 11.734 1 38.44 97 GLN B CA 1
ATOM 1574 C C . GLN B 1 97 ? -1.211 -28.172 13.188 1 38.44 97 GLN B C 1
ATOM 1576 O O . GLN B 1 97 ? -0.639 -27.188 13.648 1 38.44 97 GLN B O 1
#

pLDDT: mean 78.23, std 21.55, range [35.97, 98.56]

Nearest PDB structures (foldseek):
  5l8g-assembly2_S  TM=8.958E-01  e=8.118E-01  Rhodospirillum rubrum
  3k6c-assembly1_A  TM=8.061E-01  e=9.827E-01  Nitrosomonas europaea
  4l0r-assembly1_A  TM=9.177E-01  e=3.511E+00  Homo sapiens
  5l8g-assembly2_S  TM=8.962E-01  e=5.905E-01  Rhodospirillum rubrum
  5l8g-assembly2_N  TM=8.967E-01  e=5.905E-01  Rhodospirillum rubrum

Sequence (194 aa):
MQNTIPVPNNNSMPFDDREMLNDALISQKQLTSDYNAHVNESATPEVLNEFMAILNEEHQIQHDVFLEMQKRGWYQTTPAEQTKINETKNKFSGQQQMQNTIPVPNNNSMPFDDREMLNDALISQKQLTSDYNAHVNESATPEVLNEFMAILNEEHQIQHDVFLEMQKRGWYQTTPAEQTKINETKNKFSGQQQ

Solvent-accessible surface area (backbone atoms only — not comparable to full-atom values): 10839 Å² total; per-residue (Å²): 133,84,78,74,69,74,68,72,70,74,74,62,62,67,62,53,57,51,47,49,52,49,49,49,42,53,49,30,53,49,50,35,52,52,32,50,51,49,34,72,67,37,84,29,64,68,57,25,50,52,34,46,53,51,30,53,49,39,51,52,52,35,47,51,52,51,50,53,42,48,75,70,58,76,51,85,69,46,74,70,54,46,54,46,47,53,55,35,51,54,52,49,59,57,63,75,98,133,84,78,73,67,75,67,72,69,75,77,58,64,61,64,51,56,51,48,47,53,49,50,51,43,52,50,32,53,50,48,35,53,52,33,50,52,50,32,73,66,36,85,30,65,67,58,26,51,52,34,46,50,51,29,53,50,38,49,52,53,36,46,52,52,49,49,53,42,48,74,71,58,74,50,85,67,46,74,72,54,46,53,47,47,53,55,34,50,54,53,50,60,56,63,74,97

Foldseek 3Di:
DDPPVPPPPCCPPPVVVVVVLVVVLVVLVVVLVVLVVQLVVDDDPVSNVVSVVVSVVSVVVNVVSVLVCVVVVVDPDDVVNVVVNVVVVVVVVVVVD/DDPPPPPPPCCPPVVVVVVVLVVVLVVLVVVLVVLVVQLVVDDDPVSNVVSVVVSVVSVVVNVVSVLVCVVVVVDPDDVVNVVVNVVVVVVVVVVVD

Radius of gyration: 25.8 Å; Cα contacts (8 Å, |Δi|>4): 113; chains: 2; bounding box: 35×109×66 Å

Organism: NCBI:txid537013

Secondary structur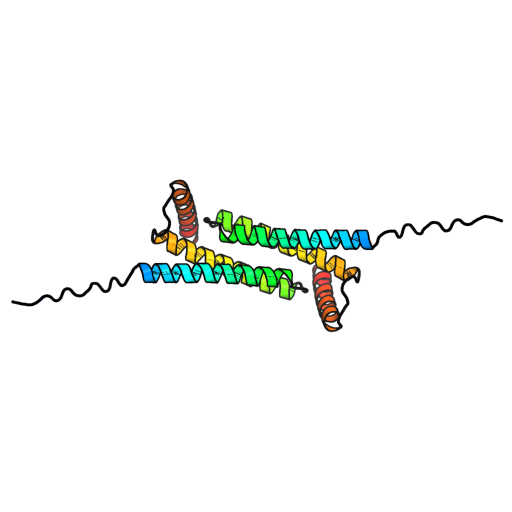e (DSSP, 8-state):
-------------HHHHHHHHHHHHHHHHHHHHHHHHHHHH--SHHHHHHHHHHHHHHHHHHHHHHHHHHHTT-S---HHHHHHHHHHHHHHHHH--/-------------HHHHHHHHHHHHHHHHHHHHHHHHHHHH--SHHHHHHHHHHHHHHHHHHHHHHHHHHHTT-S---HHHHHHHHHHHHHHHHHH-

InterPro domains:
  IPR012347 Ferritin-like [G3DSA:1.20.1260.10] (2-74)
  IPR012851 Spore coat protein CotF-like [PF07875] (16-77)